Protein AF-A2FJY5-F1 (afdb_monomer_lite)

pLDDT: mean 82.82, std 14.54, range [36.59, 96.06]

Sequence (187 aa):
MSDDYAKPYLDFIRAFEKLFLIKSNESVEDMCNIIT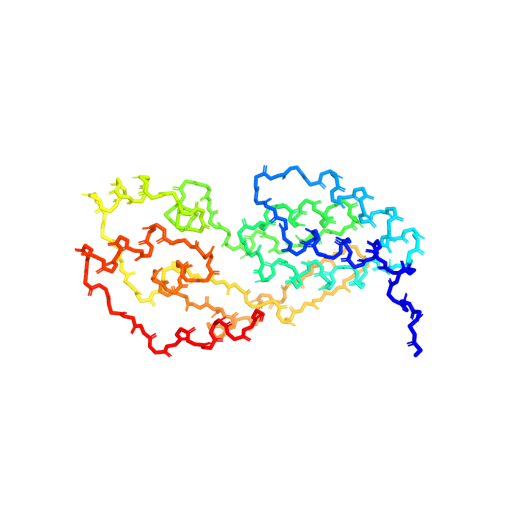NVLLLKYQLTKKQLAKIIIKALQYNYASCDNYAKIFKNIGMEINDLSKLKFPSESSIEFTVMHDRIDKFKEYISQNEIKNEKFLKIPVLNNIELKSDSISFSYYHMSEKDNLALSLIETCAYFGSVNIFFFLISSQKYTISKKMPSILINW

Structure (mmCIF, N/CA/C/O backbone):
data_AF-A2FJY5-F1
#
_entry.id   AF-A2FJY5-F1
#
loop_
_atom_site.group_PDB
_atom_site.id
_atom_site.type_symbol
_atom_site.label_atom_id
_atom_site.label_alt_id
_atom_site.label_comp_id
_atom_site.label_asym_id
_atom_site.label_entity_id
_atom_site.label_seq_id
_atom_site.pdbx_PDB_ins_code
_atom_site.Cartn_x
_atom_site.Cartn_y
_atom_site.Cartn_z
_atom_site.occupancy
_atom_site.B_iso_or_equiv
_atom_site.auth_seq_id
_atom_site.auth_comp_id
_atom_site.auth_asym_id
_atom_site.auth_atom_id
_atom_site.pdbx_PDB_model_num
ATOM 1 N N . MET A 1 1 ? -15.076 18.818 -34.563 1.00 46.53 1 MET A N 1
ATOM 2 C CA . MET A 1 1 ? -13.791 18.123 -34.772 1.00 46.53 1 MET A CA 1
ATOM 3 C C . MET A 1 1 ? -13.696 17.022 -33.737 1.00 46.53 1 MET A C 1
ATOM 5 O O . MET A 1 1 ? -13.314 17.286 -32.607 1.00 46.53 1 MET A O 1
ATOM 9 N N . SER A 1 2 ? -14.177 15.834 -34.091 1.00 70.31 2 SER A N 1
ATOM 10 C CA . SER A 1 2 ? -14.058 14.632 -33.275 1.00 70.31 2 SER A CA 1
ATOM 11 C C . SER A 1 2 ? -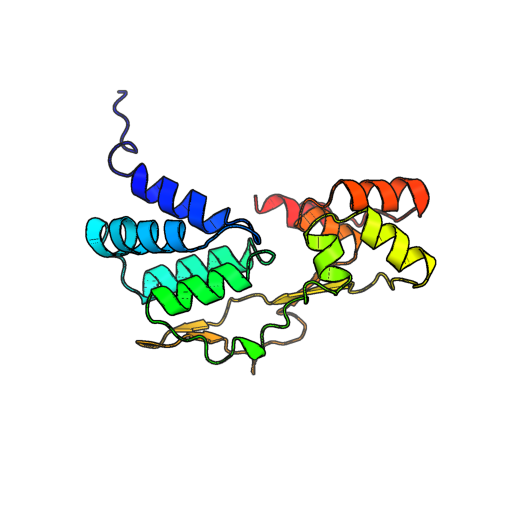13.034 13.737 -33.949 1.00 70.31 2 SER A C 1
ATOM 13 O O . SER A 1 2 ? -13.363 13.078 -34.926 1.00 70.31 2 SER A O 1
ATOM 15 N N . ASP A 1 3 ? -11.812 13.743 -33.440 1.00 53.62 3 ASP A N 1
ATOM 16 C CA . ASP A 1 3 ? -10.965 12.567 -33.508 1.00 53.62 3 ASP A CA 1
ATOM 17 C C . ASP A 1 3 ? -10.208 12.466 -32.190 1.00 53.62 3 ASP A C 1
ATOM 19 O O . ASP A 1 3 ? -9.670 13.426 -31.643 1.00 53.62 3 ASP A O 1
ATOM 23 N N . ASP A 1 4 ? -10.342 11.281 -31.628 1.00 66.62 4 ASP A N 1
ATOM 24 C CA . ASP A 1 4 ? -10.097 10.900 -30.253 1.00 66.62 4 ASP A CA 1
ATOM 25 C C . ASP A 1 4 ? -8.585 10.837 -29.993 1.00 66.62 4 ASP A C 1
ATOM 27 O O . ASP A 1 4 ? -7.964 9.778 -30.090 1.00 66.62 4 ASP A O 1
ATOM 31 N N . TYR A 1 5 ? -7.972 11.992 -29.714 1.00 64.12 5 TYR A N 1
ATOM 32 C CA . TYR A 1 5 ? -6.533 12.135 -29.443 1.00 64.12 5 TYR A CA 1
ATOM 33 C C . TYR A 1 5 ? -6.007 11.176 -28.357 1.00 64.12 5 TYR A C 1
ATOM 35 O O . TYR A 1 5 ? -4.805 10.919 -28.299 1.00 64.12 5 TYR A O 1
ATOM 43 N N . ALA A 1 6 ? -6.884 10.624 -27.511 1.00 68.81 6 ALA A N 1
ATOM 44 C CA . ALA A 1 6 ? -6.529 9.672 -26.465 1.00 68.81 6 ALA A CA 1
ATOM 45 C C . ALA A 1 6 ? -6.409 8.216 -26.958 1.00 68.81 6 ALA A C 1
ATOM 47 O O . ALA A 1 6 ? -5.721 7.423 -26.313 1.00 68.81 6 ALA A O 1
ATOM 48 N N . LYS A 1 7 ? -7.007 7.843 -28.103 1.00 75.94 7 LYS A N 1
ATOM 49 C CA . LYS A 1 7 ? -6.983 6.455 -28.620 1.00 75.94 7 LYS A CA 1
ATOM 50 C C . LYS A 1 7 ? -5.583 5.839 -28.726 1.00 75.94 7 LYS A C 1
ATOM 52 O O . LYS A 1 7 ? -5.435 4.689 -28.313 1.00 75.94 7 LYS A O 1
ATOM 57 N N . PRO A 1 8 ? -4.548 6.549 -29.219 1.00 80.81 8 PRO A N 1
ATOM 58 C CA . PRO A 1 8 ? -3.198 5.989 -29.312 1.00 80.81 8 PRO A CA 1
ATOM 59 C C . PRO A 1 8 ? -2.539 5.706 -27.952 1.00 80.81 8 PRO A C 1
ATOM 61 O O . PRO A 1 8 ? -1.571 4.948 -27.897 1.00 80.81 8 PRO A O 1
ATOM 64 N N . TYR A 1 9 ? -3.047 6.308 -26.871 1.00 87.50 9 TYR A N 1
ATOM 65 C CA . TYR A 1 9 ? -2.512 6.225 -25.506 1.00 87.50 9 TYR A CA 1
ATOM 66 C C . TYR A 1 9 ? -3.405 5.419 -24.561 1.00 87.50 9 TYR A C 1
ATOM 68 O O . TYR A 1 9 ? -3.188 5.406 -23.351 1.00 87.50 9 TYR A O 1
ATOM 76 N N . LEU A 1 10 ? -4.421 4.742 -25.093 1.00 91.50 10 LEU A N 1
ATOM 77 C CA . LEU A 1 10 ? -5.411 4.045 -24.283 1.00 91.50 10 LEU A CA 1
ATOM 78 C C . LEU A 1 10 ? -4.790 2.940 -23.419 1.00 91.50 10 LEU A C 1
ATOM 80 O O . LEU A 1 10 ? -5.200 2.742 -22.281 1.00 91.50 10 LEU A O 1
ATOM 84 N N . ASP A 1 11 ? -3.793 2.225 -23.935 1.00 93.19 11 ASP A N 1
ATOM 85 C CA . ASP A 1 11 ? -3.082 1.195 -23.179 1.00 93.19 11 ASP A CA 1
ATOM 86 C C . ASP A 1 11 ? -2.164 1.782 -22.101 1.00 93.19 11 ASP A C 1
ATOM 88 O O . ASP A 1 11 ? -2.076 1.215 -21.015 1.00 93.19 11 ASP A O 1
ATOM 92 N N . PHE A 1 12 ? -1.549 2.939 -22.354 1.00 93.50 12 PHE A N 1
ATOM 93 C CA . PHE A 1 12 ? -0.804 3.698 -21.348 1.00 93.50 12 PHE A CA 1
ATOM 94 C C . PHE A 1 12 ? -1.696 4.132 -20.180 1.00 93.50 12 PHE A C 1
ATOM 96 O O . PHE A 1 12 ? -1.353 3.907 -19.020 1.00 93.50 12 PHE A O 1
ATOM 103 N N . ILE A 1 13 ? -2.864 4.705 -20.488 1.00 92.62 13 ILE A N 1
ATOM 104 C CA . ILE A 1 13 ? -3.845 5.140 -19.485 1.00 92.62 13 ILE A CA 1
ATOM 105 C C . ILE A 1 13 ? -4.329 3.934 -18.676 1.00 92.62 13 ILE A C 1
ATOM 107 O O . ILE A 1 13 ? -4.229 3.941 -17.451 1.00 92.62 13 ILE A O 1
ATOM 111 N N . ARG A 1 14 ? -4.747 2.856 -19.352 1.00 94.06 14 ARG A N 1
ATOM 112 C CA . ARG A 1 14 ? -5.203 1.619 -18.696 1.00 94.06 14 ARG A CA 1
ATOM 113 C C . ARG A 1 14 ? -4.128 0.972 -17.830 1.00 94.06 14 ARG A C 1
ATOM 115 O O . ARG A 1 14 ? -4.446 0.399 -16.790 1.00 94.06 14 ARG A O 1
ATOM 122 N N . ALA A 1 15 ? -2.861 1.046 -18.238 1.00 95.25 15 ALA A N 1
ATOM 123 C CA . ALA A 1 15 ? -1.755 0.547 -17.432 1.00 95.25 15 ALA A CA 1
ATOM 124 C C . ALA A 1 15 ? -1.650 1.306 -16.101 1.00 95.25 15 ALA A C 1
ATOM 126 O O . ALA A 1 15 ? -1.462 0.677 -15.060 1.00 95.25 15 ALA A O 1
ATOM 127 N N . PHE A 1 16 ? -1.825 2.630 -16.102 1.00 94.50 16 PHE A N 1
ATOM 128 C CA . PHE A 1 16 ? -1.857 3.398 -14.859 1.00 94.50 16 PHE A CA 1
ATOM 129 C C . PHE A 1 16 ? -3.130 3.189 -14.051 1.00 94.50 16 PHE A C 1
ATOM 131 O O . PHE A 1 16 ? -3.024 2.999 -12.845 1.00 94.50 16 PHE A O 1
ATOM 138 N N . GLU A 1 17 ? -4.307 3.149 -14.674 1.00 93.31 17 GLU A N 1
ATOM 139 C CA . GLU A 1 17 ? -5.553 2.831 -13.963 1.00 93.31 17 GLU A CA 1
ATOM 140 C C . GLU A 1 17 ? -5.418 1.512 -13.199 1.00 93.31 17 GLU A C 1
ATOM 142 O O . GLU A 1 17 ? -5.672 1.458 -11.996 1.00 93.31 17 GLU A O 1
ATOM 147 N N . LYS A 1 18 ? -4.913 0.468 -13.868 1.00 94.50 18 LYS A N 1
ATOM 148 C CA . LYS A 1 18 ? -4.676 -0.826 -13.229 1.00 94.50 18 LYS A CA 1
ATOM 149 C C . LYS A 1 18 ? -3.636 -0.730 -12.111 1.00 94.50 18 LYS A C 1
ATOM 151 O O . LYS A 1 18 ? -3.867 -1.287 -11.048 1.00 94.50 18 LYS A O 1
ATOM 156 N N . LEU A 1 19 ? -2.534 0.001 -12.311 1.00 95.44 19 LEU A N 1
ATOM 157 C CA . LEU A 1 19 ? -1.484 0.186 -11.299 1.00 95.44 19 LEU A CA 1
ATOM 158 C C . LEU A 1 19 ? -1.994 0.885 -10.027 1.00 95.44 19 LEU A C 1
ATOM 160 O O . LEU A 1 19 ? -1.587 0.527 -8.922 1.00 95.44 19 LEU A O 1
ATOM 164 N N . PHE A 1 20 ? -2.852 1.895 -10.162 1.00 93.81 20 PHE A N 1
ATOM 165 C CA . PHE A 1 20 ? -3.390 2.638 -9.018 1.00 93.81 20 PHE A CA 1
ATOM 166 C C . PHE A 1 20 ? -4.511 1.879 -8.302 1.00 93.81 20 PHE A C 1
ATOM 168 O O . PHE A 1 20 ? -4.676 2.043 -7.098 1.00 93.81 20 PHE A O 1
ATOM 175 N N . LEU A 1 21 ? -5.232 1.009 -9.012 1.00 91.81 21 LEU A N 1
ATOM 176 C CA . LEU A 1 21 ? -6.372 0.254 -8.485 1.00 91.81 21 LEU A CA 1
ATOM 177 C C . LEU A 1 21 ? -6.036 -1.198 -8.126 1.00 91.81 21 LEU A C 1
ATOM 179 O O . LEU A 1 21 ? -6.947 -2.020 -8.003 1.00 91.81 21 LEU A O 1
ATOM 183 N N . ILE A 1 22 ? -4.748 -1.518 -7.949 1.00 92.06 22 ILE A N 1
ATOM 184 C CA . ILE A 1 22 ? -4.328 -2.877 -7.604 1.00 92.06 22 ILE A CA 1
ATOM 185 C C . ILE A 1 22 ? -5.039 -3.341 -6.340 1.00 92.06 22 ILE A C 1
ATOM 187 O O . ILE A 1 22 ? -5.004 -2.659 -5.312 1.00 92.06 22 ILE A O 1
ATOM 191 N N . LYS A 1 23 ? -5.633 -4.529 -6.380 1.00 88.62 23 LYS A N 1
ATOM 192 C CA . LYS A 1 23 ? -6.252 -5.139 -5.199 1.00 88.62 23 LYS A CA 1
ATOM 193 C C . LYS A 1 23 ? -5.202 -5.855 -4.364 1.00 88.62 23 LYS A C 1
ATOM 195 O O . LYS A 1 23 ? -4.311 -6.496 -4.906 1.00 88.62 23 LYS A O 1
ATOM 200 N N . SER A 1 24 ? -5.316 -5.814 -3.041 1.00 84.88 24 SER A N 1
ATOM 201 C CA . SER A 1 24 ? -4.322 -6.440 -2.155 1.00 84.88 24 SER A CA 1
ATOM 202 C C . SER A 1 24 ? -4.227 -7.961 -2.331 1.00 84.88 24 SER A C 1
ATOM 204 O O . SER A 1 24 ? -3.173 -8.549 -2.107 1.00 84.88 24 SER A O 1
ATOM 206 N N . ASN A 1 25 ? -5.311 -8.599 -2.777 1.00 84.62 25 ASN A N 1
ATOM 207 C CA . ASN A 1 25 ? -5.422 -10.045 -2.950 1.00 84.62 25 ASN A CA 1
ATOM 208 C C . ASN A 1 25 ? -5.177 -10.539 -4.385 1.00 84.62 25 ASN A C 1
ATOM 210 O O . ASN A 1 25 ? -5.256 -11.745 -4.616 1.00 84.62 25 ASN A O 1
ATOM 214 N N . GLU A 1 26 ? -4.921 -9.654 -5.351 1.00 86.44 26 GLU A N 1
ATOM 215 C CA . GLU A 1 26 ? -4.675 -10.080 -6.730 1.00 86.44 26 GLU A CA 1
ATOM 216 C C . GLU A 1 26 ? -3.197 -10.404 -6.981 1.00 86.44 26 GLU A C 1
ATOM 218 O O . GLU A 1 26 ? -2.296 -9.867 -6.331 1.00 86.44 26 GLU A O 1
ATOM 223 N N . SER A 1 27 ? -2.943 -11.300 -7.939 1.00 89.44 27 SER A N 1
ATOM 224 C CA . SER A 1 27 ? -1.580 -11.574 -8.395 1.00 89.44 27 SER A CA 1
ATOM 225 C C . SER A 1 27 ? -1.014 -10.356 -9.121 1.00 89.44 27 SER A C 1
ATOM 227 O O . SER A 1 27 ? -1.664 -9.765 -9.983 1.00 89.44 27 SER A O 1
ATOM 229 N N . VAL A 1 28 ? 0.237 -10.013 -8.816 1.00 94.00 28 VAL A N 1
ATOM 230 C CA . VAL A 1 28 ? 0.934 -8.896 -9.466 1.00 94.00 28 VAL A CA 1
ATOM 231 C C . VAL A 1 28 ? 1.539 -9.264 -10.817 1.00 94.00 28 VAL A C 1
ATOM 233 O O . VAL A 1 28 ? 1.986 -8.369 -11.522 1.00 94.00 28 VAL A O 1
ATOM 236 N N . GLU A 1 29 ? 1.567 -10.543 -11.199 1.00 93.50 29 GLU A N 1
ATOM 237 C CA . GLU A 1 29 ? 2.222 -11.009 -12.433 1.00 93.50 29 GLU A CA 1
ATOM 238 C C . GLU A 1 29 ? 1.661 -10.318 -13.679 1.00 93.50 29 GLU A C 1
ATOM 240 O O . GLU A 1 29 ? 2.417 -9.773 -14.485 1.00 93.50 29 GLU A O 1
ATOM 245 N N . ASP A 1 30 ? 0.335 -10.235 -13.790 1.00 92.50 30 ASP A N 1
ATOM 246 C CA . ASP A 1 30 ? -0.325 -9.527 -14.888 1.00 92.50 30 ASP A CA 1
ATOM 247 C C . ASP A 1 30 ? 0.049 -8.044 -14.922 1.00 92.50 30 ASP A C 1
ATOM 249 O O . ASP A 1 30 ? 0.223 -7.459 -15.993 1.00 92.50 30 ASP A O 1
ATOM 253 N N . MET A 1 31 ? 0.165 -7.415 -13.750 1.00 95.38 31 MET A N 1
ATOM 254 C CA . MET A 1 31 ? 0.563 -6.016 -13.653 1.00 95.38 31 MET A CA 1
ATOM 255 C C . MET A 1 31 ? 2.034 -5.833 -14.039 1.00 95.38 31 MET A C 1
ATOM 257 O O . MET A 1 31 ? 2.358 -4.917 -14.791 1.00 95.38 31 MET A O 1
ATOM 261 N N . CYS A 1 32 ? 2.918 -6.725 -13.594 1.00 95.25 32 CYS A N 1
ATOM 262 C CA . CYS A 1 32 ? 4.326 -6.756 -13.978 1.00 95.25 32 CYS A CA 1
ATOM 263 C C . CYS A 1 32 ? 4.489 -6.913 -15.496 1.00 95.25 32 CYS A C 1
ATOM 265 O O . CYS A 1 32 ? 5.281 -6.193 -16.103 1.00 95.25 32 CYS A O 1
ATOM 267 N N . ASN A 1 33 ? 3.688 -7.774 -16.128 1.00 95.12 33 ASN A N 1
ATOM 268 C CA . ASN A 1 33 ? 3.671 -7.947 -17.580 1.00 95.12 33 ASN A CA 1
ATOM 269 C C . ASN A 1 33 ? 3.234 -6.667 -18.308 1.00 95.12 33 ASN A C 1
ATOM 271 O O . ASN A 1 33 ? 3.863 -6.266 -19.289 1.00 95.12 33 ASN A O 1
ATOM 275 N N . ILE A 1 34 ? 2.192 -5.989 -17.813 1.00 95.50 34 ILE A N 1
ATOM 276 C CA . ILE A 1 34 ? 1.736 -4.702 -18.362 1.00 95.50 34 ILE A CA 1
ATOM 277 C C . ILE A 1 34 ? 2.819 -3.631 -18.209 1.00 95.50 34 ILE A C 1
ATOM 279 O O . ILE A 1 34 ? 3.112 -2.914 -19.164 1.00 95.50 34 ILE A O 1
ATOM 283 N N . ILE A 1 35 ? 3.455 -3.542 -17.041 1.00 95.56 35 ILE A N 1
ATOM 284 C CA . ILE A 1 35 ? 4.552 -2.604 -16.788 1.00 95.56 35 ILE A CA 1
ATOM 285 C C . ILE A 1 35 ? 5.692 -2.823 -17.784 1.00 95.56 35 ILE A C 1
ATOM 287 O O . ILE A 1 35 ? 6.149 -1.867 -18.409 1.00 95.56 35 ILE A O 1
ATOM 291 N N . THR A 1 36 ? 6.131 -4.070 -17.955 1.00 95.19 36 THR A N 1
ATOM 292 C CA . THR A 1 36 ? 7.228 -4.406 -18.864 1.00 95.19 36 THR A CA 1
ATOM 293 C C . THR A 1 36 ? 6.869 -4.062 -20.305 1.00 95.19 36 THR A C 1
ATOM 295 O O . THR A 1 36 ? 7.568 -3.284 -20.949 1.00 95.19 36 THR A O 1
ATOM 298 N N . ASN A 1 37 ? 5.754 -4.585 -20.811 1.00 95.94 37 ASN A N 1
ATOM 299 C CA . ASN A 1 37 ? 5.436 -4.492 -22.234 1.00 95.94 37 ASN A CA 1
ATOM 300 C C . ASN A 1 37 ? 4.953 -3.098 -22.646 1.00 95.94 37 ASN A C 1
ATOM 302 O O . ASN A 1 37 ? 5.311 -2.606 -23.715 1.00 95.94 37 ASN A O 1
ATOM 306 N N . VAL A 1 38 ? 4.159 -2.443 -21.797 1.00 96.06 38 VAL A N 1
ATOM 307 C CA . VAL A 1 38 ? 3.572 -1.137 -22.110 1.00 96.06 38 VAL A CA 1
ATOM 308 C C . VAL A 1 38 ? 4.500 -0.024 -21.641 1.00 96.06 38 VAL A C 1
ATOM 310 O O . VAL A 1 38 ? 4.998 0.753 -22.451 1.00 96.06 38 VAL A O 1
ATOM 313 N N . LEU A 1 39 ? 4.774 0.066 -20.341 1.00 95.94 39 LEU A N 1
ATOM 314 C CA . LEU A 1 39 ? 5.434 1.250 -19.786 1.00 95.94 39 LEU A CA 1
ATOM 315 C C . LEU A 1 39 ? 6.936 1.281 -20.099 1.00 95.94 39 LEU A C 1
ATOM 317 O O . LEU A 1 39 ? 7.447 2.332 -20.483 1.00 95.94 39 LEU A O 1
ATOM 321 N N . LEU A 1 40 ? 7.636 0.149 -19.972 1.00 94.00 40 LEU A N 1
ATOM 322 C CA . LEU A 1 40 ? 9.080 0.077 -20.226 1.00 94.00 40 LEU A CA 1
ATOM 323 C C . LEU A 1 40 ? 9.410 -0.085 -21.714 1.00 94.00 40 LEU A C 1
ATOM 325 O O . LEU A 1 40 ? 10.232 0.663 -22.226 1.00 94.00 40 LEU A O 1
ATOM 329 N N . LEU A 1 41 ? 8.797 -1.042 -22.417 1.00 94.88 41 LEU A N 1
ATOM 330 C CA . LEU A 1 41 ? 9.167 -1.336 -23.808 1.00 94.88 41 LEU A CA 1
ATOM 331 C C . LEU A 1 41 ? 8.517 -0.376 -24.813 1.00 94.88 41 LEU A C 1
ATOM 333 O O . LEU A 1 41 ? 9.224 0.228 -25.619 1.00 94.88 41 LEU A O 1
ATOM 337 N N . LYS A 1 42 ? 7.187 -0.211 -24.770 1.00 95.50 42 LYS A N 1
ATOM 338 C CA . LYS A 1 42 ? 6.463 0.630 -25.741 1.00 95.50 42 LYS A CA 1
ATOM 339 C C . LYS A 1 42 ? 6.669 2.125 -25.488 1.00 95.50 42 LYS A C 1
ATOM 341 O O . LYS A 1 42 ? 6.990 2.858 -26.417 1.00 95.50 42 LYS A O 1
ATOM 346 N N . TYR A 1 43 ? 6.479 2.576 -24.247 1.00 95.06 43 TYR A N 1
ATOM 347 C CA . TYR A 1 43 ? 6.559 3.998 -23.882 1.00 95.06 43 TYR A CA 1
ATOM 348 C C . TYR A 1 43 ? 7.920 4.432 -23.328 1.00 95.06 43 TYR A C 1
ATOM 350 O O . TYR A 1 43 ? 8.114 5.621 -23.083 1.00 95.06 43 TYR A O 1
ATOM 358 N N . GLN A 1 44 ? 8.868 3.502 -23.166 1.00 95.19 44 GLN A N 1
ATOM 359 C CA . GLN A 1 44 ? 10.262 3.798 -22.813 1.00 95.19 44 GLN A CA 1
ATOM 360 C C . GLN A 1 44 ? 10.427 4.600 -21.513 1.00 95.19 44 GLN A C 1
ATOM 362 O O . GLN A 1 44 ? 11.348 5.408 -21.378 1.00 95.19 44 GLN A O 1
ATOM 367 N N . LEU A 1 45 ? 9.551 4.377 -20.526 1.00 94.94 45 LEU A N 1
ATOM 368 C CA . LEU A 1 45 ? 9.711 5.000 -19.217 1.00 94.94 45 LEU A CA 1
ATOM 369 C C . LEU A 1 45 ? 11.008 4.513 -18.577 1.00 94.94 45 LEU A C 1
ATOM 371 O O . LEU A 1 45 ? 11.285 3.318 -18.488 1.00 94.94 45 LEU A O 1
ATOM 375 N N . THR A 1 46 ? 11.785 5.450 -18.046 1.00 93.31 46 THR A N 1
ATOM 376 C CA . THR A 1 46 ? 12.946 5.089 -17.234 1.00 93.31 46 THR A CA 1
ATOM 377 C C . THR A 1 46 ? 12.486 4.450 -15.924 1.00 93.31 46 THR A C 1
ATOM 379 O O . THR A 1 46 ? 11.461 4.842 -15.355 1.00 93.31 46 THR A O 1
ATOM 382 N N . LYS A 1 47 ? 13.291 3.534 -15.368 1.00 91.25 47 LYS A N 1
ATOM 383 C CA . LYS A 1 47 ? 13.033 2.945 -14.041 1.00 91.25 47 LYS A CA 1
ATOM 384 C C . LYS A 1 47 ? 12.774 4.012 -12.973 1.00 91.25 47 LYS A C 1
ATOM 386 O O . LYS A 1 47 ? 11.861 3.872 -12.171 1.00 91.25 47 LYS A O 1
ATOM 391 N N . LYS A 1 48 ? 13.510 5.130 -13.018 1.00 89.69 48 LYS A N 1
ATOM 392 C CA . LYS A 1 48 ? 13.326 6.263 -12.096 1.00 89.69 48 LYS A CA 1
ATOM 393 C C . LYS A 1 48 ? 11.960 6.937 -12.243 1.00 89.69 48 LYS A C 1
ATOM 395 O O . LYS A 1 48 ? 11.340 7.256 -11.234 1.00 89.69 48 LYS A O 1
ATOM 400 N N . GLN A 1 49 ? 11.487 7.176 -13.468 1.00 92.69 49 GLN A N 1
ATOM 401 C CA . GLN A 1 49 ? 10.143 7.728 -13.694 1.00 92.69 49 GLN A CA 1
ATOM 402 C C . GLN A 1 49 ? 9.071 6.758 -13.204 1.00 92.69 49 GLN A C 1
ATOM 404 O O . GLN A 1 49 ? 8.171 7.160 -12.470 1.00 92.69 49 GLN A O 1
ATOM 409 N N . LEU A 1 50 ? 9.208 5.480 -13.558 1.00 94.06 50 LEU A N 1
ATOM 410 C CA . LEU A 1 50 ? 8.271 4.445 -13.154 1.00 94.06 50 LEU A CA 1
ATOM 411 C C . LEU A 1 50 ? 8.225 4.286 -11.629 1.00 94.06 50 LEU A C 1
ATOM 413 O O . LEU A 1 50 ? 7.142 4.233 -11.058 1.00 94.06 50 LEU A O 1
ATOM 417 N N . ALA A 1 51 ? 9.374 4.318 -10.953 1.00 91.44 51 ALA A N 1
ATOM 418 C CA . ALA A 1 51 ? 9.427 4.264 -9.500 1.00 91.44 51 ALA A CA 1
ATOM 419 C C . ALA A 1 51 ? 8.657 5.410 -8.848 1.00 91.44 51 ALA A C 1
ATOM 421 O O . ALA A 1 51 ? 7.859 5.157 -7.953 1.00 91.44 51 ALA A O 1
ATOM 422 N N . LYS A 1 52 ? 8.821 6.654 -9.327 1.00 89.94 52 LYS A N 1
ATOM 423 C CA . LYS A 1 52 ? 8.044 7.804 -8.823 1.00 89.94 52 LYS A CA 1
ATOM 424 C C . LYS A 1 52 ? 6.537 7.583 -8.957 1.00 89.94 52 LYS A C 1
ATOM 426 O O . LYS A 1 52 ? 5.783 7.996 -8.082 1.00 89.94 52 LYS A O 1
ATOM 431 N N . ILE A 1 53 ? 6.100 6.947 -10.042 1.00 93.25 53 ILE A N 1
ATOM 432 C CA . ILE A 1 53 ? 4.685 6.649 -10.277 1.00 93.25 53 ILE A CA 1
ATOM 433 C C . ILE A 1 53 ? 4.200 5.550 -9.327 1.00 93.25 53 ILE A C 1
ATOM 435 O O . ILE A 1 53 ? 3.169 5.727 -8.686 1.00 93.25 53 ILE A O 1
ATOM 439 N N . ILE A 1 54 ? 4.956 4.458 -9.178 1.00 93.25 54 ILE A N 1
ATOM 440 C CA . ILE A 1 54 ? 4.605 3.356 -8.268 1.00 93.25 54 ILE A CA 1
ATOM 441 C C . ILE A 1 54 ? 4.577 3.841 -6.813 1.00 93.25 54 ILE A C 1
ATOM 443 O O . ILE A 1 54 ? 3.684 3.468 -6.065 1.00 93.25 54 ILE A O 1
ATOM 447 N N . ILE A 1 55 ? 5.505 4.716 -6.416 1.00 89.38 55 ILE A N 1
ATOM 448 C CA . ILE A 1 55 ? 5.500 5.364 -5.098 1.00 89.38 55 ILE A CA 1
ATOM 449 C C . ILE A 1 55 ? 4.182 6.105 -4.873 1.00 89.38 55 ILE A C 1
ATOM 451 O O . ILE A 1 55 ? 3.566 5.950 -3.820 1.00 89.38 55 ILE A O 1
ATOM 455 N N . LYS A 1 56 ? 3.749 6.916 -5.848 1.00 89.38 56 LYS A N 1
ATOM 456 C CA . LYS A 1 56 ? 2.473 7.633 -5.749 1.00 89.38 56 LYS A CA 1
ATOM 457 C C . LYS A 1 56 ? 1.310 6.653 -5.635 1.00 89.38 56 LYS A C 1
ATOM 459 O O . LYS A 1 56 ? 0.473 6.829 -4.761 1.00 89.38 56 LYS A O 1
ATOM 464 N N . ALA A 1 57 ? 1.286 5.610 -6.464 1.00 92.31 57 ALA A N 1
ATOM 465 C CA . ALA A 1 57 ? 0.261 4.573 -6.390 1.00 92.31 57 ALA A CA 1
ATOM 466 C C . ALA A 1 57 ? 0.221 3.915 -4.998 1.00 92.31 57 ALA A C 1
ATOM 468 O O . ALA A 1 57 ? -0.843 3.845 -4.397 1.00 92.31 57 ALA A O 1
ATOM 469 N N . LEU A 1 58 ? 1.373 3.549 -4.428 1.00 89.62 58 LEU A N 1
ATOM 470 C CA . LEU A 1 58 ? 1.472 3.000 -3.072 1.00 89.62 58 LEU A CA 1
ATOM 471 C C . LEU A 1 58 ? 0.986 3.980 -1.993 1.00 89.62 58 LEU A C 1
ATOM 473 O O . LEU A 1 58 ? 0.343 3.557 -1.037 1.00 89.62 58 LEU A O 1
ATOM 477 N N . GLN A 1 59 ? 1.264 5.278 -2.130 1.00 85.94 59 GLN A N 1
ATOM 478 C CA . GLN A 1 59 ? 0.804 6.288 -1.173 1.00 85.94 59 GLN A CA 1
ATOM 479 C C . GLN A 1 59 ? -0.726 6.426 -1.159 1.00 85.94 59 GLN A C 1
ATOM 481 O O . GLN A 1 59 ? -1.302 6.627 -0.092 1.00 85.94 59 GLN A O 1
ATOM 486 N N . TYR A 1 60 ? -1.378 6.330 -2.321 1.00 84.88 60 TYR A N 1
ATOM 487 C CA . TYR A 1 60 ? -2.838 6.445 -2.438 1.00 84.88 60 TYR A CA 1
ATOM 488 C C . TYR A 1 60 ? -3.576 5.114 -2.261 1.00 84.88 60 TYR A C 1
ATOM 490 O O . TYR A 1 60 ? -4.750 5.110 -1.911 1.00 84.88 60 TYR A O 1
ATOM 498 N N . ASN A 1 61 ? -2.893 3.988 -2.453 1.00 89.50 61 ASN A N 1
ATOM 499 C CA . ASN A 1 61 ? -3.443 2.645 -2.303 1.00 89.50 61 ASN A CA 1
ATOM 500 C C . ASN A 1 61 ? -2.615 1.834 -1.297 1.00 89.50 61 ASN A C 1
ATOM 502 O O . ASN A 1 61 ? -2.089 0.754 -1.579 1.00 89.50 61 ASN A O 1
ATOM 506 N N . TYR A 1 62 ? -2.486 2.383 -0.089 1.00 87.56 62 TYR A N 1
ATOM 507 C CA . TYR A 1 62 ? -1.644 1.816 0.965 1.00 87.56 62 TYR A CA 1
ATOM 508 C C . TYR A 1 62 ? -2.037 0.376 1.349 1.00 87.56 62 TYR A C 1
ATOM 510 O O . TYR A 1 62 ? -1.188 -0.413 1.763 1.00 87.56 62 TYR A O 1
ATOM 518 N N . ALA A 1 63 ? -3.306 -0.000 1.148 1.00 88.25 63 ALA A N 1
ATOM 519 C CA . ALA A 1 63 ? -3.811 -1.350 1.400 1.00 88.25 63 ALA A CA 1
ATOM 520 C C . ALA A 1 63 ? -3.173 -2.434 0.519 1.00 88.25 63 ALA A C 1
ATOM 522 O O . ALA A 1 63 ? -3.148 -3.598 0.909 1.00 88.25 63 ALA A O 1
ATOM 523 N N . SER A 1 64 ? -2.605 -2.061 -0.628 1.00 90.38 64 SER A N 1
ATOM 524 C CA . SER A 1 64 ? -1.933 -2.977 -1.556 1.00 90.38 64 SER A CA 1
ATOM 525 C C . SER A 1 64 ? -0.404 -2.873 -1.494 1.00 90.38 64 SER A C 1
ATOM 527 O O . SER A 1 64 ? 0.287 -3.214 -2.455 1.00 90.38 64 SER A O 1
ATOM 529 N N . CYS A 1 65 ? 0.150 -2.401 -0.374 1.00 87.06 65 CYS A N 1
ATOM 530 C CA . CYS A 1 65 ? 1.586 -2.168 -0.193 1.00 87.06 65 CYS A CA 1
ATOM 531 C C . CYS A 1 65 ? 2.485 -3.361 -0.574 1.00 87.06 65 CYS A C 1
ATOM 533 O O . CYS A 1 65 ? 3.463 -3.173 -1.302 1.00 87.06 65 CYS A O 1
ATOM 535 N N . ASP A 1 66 ? 2.129 -4.581 -0.166 1.00 87.12 66 ASP A N 1
ATOM 536 C CA . ASP A 1 66 ? 2.877 -5.801 -0.497 1.00 87.12 66 ASP A CA 1
ATOM 537 C C . ASP A 1 66 ? 2.972 -6.030 -2.008 1.00 87.12 66 ASP A C 1
ATOM 539 O O . ASP A 1 66 ? 4.001 -6.470 -2.530 1.00 87.12 66 ASP A O 1
ATOM 543 N N . ASN A 1 67 ? 1.908 -5.702 -2.738 1.00 92.12 67 ASN A N 1
ATOM 544 C CA . ASN A 1 67 ? 1.877 -5.846 -4.185 1.00 92.12 67 ASN A CA 1
ATOM 545 C C . ASN A 1 67 ? 2.801 -4.833 -4.860 1.00 92.12 67 ASN A C 1
ATOM 547 O O . ASN A 1 67 ? 3.571 -5.197 -5.750 1.00 92.12 67 ASN A O 1
ATOM 551 N N . TYR A 1 68 ? 2.831 -3.594 -4.376 1.00 92.12 68 TYR A N 1
ATOM 552 C CA . TYR A 1 68 ? 3.786 -2.600 -4.859 1.00 92.12 68 TYR A CA 1
ATOM 553 C C . TYR A 1 68 ? 5.240 -2.981 -4.554 1.00 92.12 68 TYR A C 1
ATOM 555 O O . TYR A 1 68 ? 6.093 -2.824 -5.425 1.00 92.12 68 TYR A O 1
ATOM 563 N N . ALA A 1 69 ? 5.536 -3.551 -3.381 1.00 89.19 69 ALA A N 1
ATOM 564 C CA . ALA A 1 69 ? 6.877 -4.049 -3.061 1.00 89.19 69 ALA A CA 1
ATOM 565 C C . ALA A 1 69 ? 7.350 -5.127 -4.056 1.00 89.19 69 ALA A C 1
ATOM 567 O O . ALA A 1 69 ? 8.483 -5.078 -4.544 1.00 89.19 69 ALA A O 1
ATOM 568 N N . LYS A 1 70 ? 6.464 -6.062 -4.428 1.00 91.88 70 LYS A N 1
ATOM 569 C CA . LYS A 1 70 ? 6.744 -7.064 -5.471 1.00 91.88 70 LYS A CA 1
ATOM 570 C C . LYS A 1 70 ? 6.975 -6.415 -6.841 1.00 91.88 70 LYS A C 1
ATOM 572 O O . LYS A 1 70 ? 7.879 -6.830 -7.564 1.00 91.88 70 LYS A O 1
ATOM 577 N N . ILE A 1 71 ? 6.207 -5.379 -7.185 1.00 94.50 71 ILE A N 1
ATOM 578 C CA . ILE A 1 71 ? 6.371 -4.637 -8.444 1.00 94.50 71 ILE A CA 1
ATOM 579 C C . ILE A 1 71 ? 7.730 -3.926 -8.502 1.00 94.50 71 ILE A C 1
ATOM 581 O O . ILE A 1 71 ? 8.401 -3.996 -9.532 1.00 94.50 71 ILE A O 1
ATOM 585 N N . PHE A 1 72 ? 8.177 -3.291 -7.414 1.00 91.81 72 PHE A N 1
ATOM 586 C CA . PHE A 1 72 ? 9.513 -2.684 -7.354 1.00 91.81 72 PHE A CA 1
ATOM 587 C C . PHE A 1 72 ? 10.619 -3.710 -7.602 1.00 91.81 72 PHE A C 1
ATOM 589 O O . PHE A 1 72 ? 11.499 -3.485 -8.436 1.00 91.81 72 PHE A O 1
ATOM 596 N N . LYS A 1 73 ? 10.514 -4.880 -6.962 1.00 90.94 73 LYS A N 1
ATOM 597 C CA . LYS A 1 73 ? 11.434 -5.995 -7.201 1.00 90.94 73 LYS A CA 1
ATOM 598 C C . LYS A 1 73 ? 11.436 -6.423 -8.673 1.00 90.94 73 LYS A C 1
ATOM 600 O O . LYS A 1 73 ? 12.506 -6.622 -9.240 1.00 90.94 73 LYS A O 1
ATOM 605 N N . ASN A 1 74 ? 10.266 -6.506 -9.311 1.00 91.56 74 ASN A N 1
ATOM 606 C CA . ASN A 1 74 ? 10.141 -6.885 -10.722 1.00 91.56 74 ASN A CA 1
ATOM 607 C C . ASN A 1 74 ? 10.833 -5.899 -11.679 1.00 91.56 74 ASN A C 1
ATOM 609 O O . ASN A 1 74 ? 11.444 -6.317 -12.657 1.00 91.56 74 ASN A O 1
ATOM 613 N N . ILE A 1 75 ? 10.788 -4.595 -11.397 1.00 91.50 75 ILE A N 1
ATOM 614 C CA . ILE A 1 75 ? 11.483 -3.589 -12.221 1.00 91.50 75 ILE A CA 1
ATOM 615 C C . ILE A 1 75 ? 12.982 -3.469 -11.885 1.00 91.50 75 ILE A C 1
ATOM 617 O O . ILE A 1 75 ? 13.690 -2.627 -12.448 1.00 91.50 75 ILE A O 1
ATOM 621 N N . GLY A 1 76 ? 13.480 -4.318 -10.980 1.00 90.31 76 GLY A N 1
ATOM 622 C CA . GLY A 1 76 ? 14.865 -4.332 -10.523 1.00 90.31 76 GLY A CA 1
ATOM 623 C C . GLY A 1 76 ? 15.218 -3.099 -9.699 1.00 90.31 76 GLY A C 1
ATOM 624 O O . GLY A 1 76 ? 16.262 -2.500 -9.943 1.00 90.31 76 GLY A O 1
ATOM 625 N N . MET A 1 77 ? 14.323 -2.680 -8.801 1.00 89.44 77 MET A N 1
ATOM 626 C CA . MET A 1 77 ? 14.580 -1.622 -7.827 1.00 89.44 77 MET A CA 1
ATOM 627 C C . MET A 1 77 ? 14.346 -2.145 -6.413 1.00 89.44 77 MET A C 1
ATOM 629 O O . MET A 1 77 ? 13.230 -2.521 -6.058 1.00 89.44 77 MET A O 1
ATOM 633 N N . GLU A 1 78 ? 15.395 -2.155 -5.596 1.00 85.19 78 GLU A N 1
ATOM 634 C CA . GLU A 1 78 ? 15.300 -2.581 -4.200 1.00 85.19 78 GLU A CA 1
ATOM 635 C C . GLU A 1 78 ? 14.905 -1.418 -3.290 1.00 85.19 78 GLU A C 1
ATOM 637 O O . GLU A 1 78 ? 15.404 -0.300 -3.418 1.00 85.19 78 GLU A O 1
ATOM 642 N N . ILE A 1 79 ? 14.004 -1.673 -2.345 1.00 82.75 79 ILE A N 1
ATOM 643 C CA . ILE A 1 79 ? 13.631 -0.688 -1.332 1.00 82.75 79 ILE A CA 1
ATOM 644 C C . ILE A 1 79 ? 14.446 -0.974 -0.071 1.00 82.75 79 ILE A C 1
ATOM 646 O O . ILE A 1 79 ? 14.132 -1.898 0.679 1.00 82.75 79 ILE A O 1
ATOM 650 N N . ASN A 1 80 ? 15.455 -0.144 0.190 1.00 79.50 80 ASN A N 1
ATOM 651 C CA . ASN A 1 80 ? 16.378 -0.331 1.318 1.00 79.50 80 ASN A CA 1
ATOM 652 C C . ASN A 1 80 ? 15.669 -0.229 2.678 1.00 79.50 80 ASN A C 1
ATOM 654 O O . ASN A 1 80 ? 16.012 -0.917 3.634 1.00 79.50 80 ASN A O 1
ATOM 658 N N . ASP A 1 81 ? 14.656 0.632 2.753 1.00 74.50 81 ASP A N 1
ATOM 659 C CA . ASP A 1 81 ? 13.936 0.962 3.980 1.00 74.50 81 ASP A CA 1
ATOM 660 C C . ASP A 1 81 ? 12.520 0.358 4.020 1.00 74.50 81 ASP A C 1
ATOM 662 O O . ASP A 1 81 ? 11.658 0.855 4.743 1.00 74.50 81 ASP A O 1
ATOM 666 N N . LEU A 1 82 ? 12.247 -0.710 3.255 1.00 70.31 82 LEU A N 1
ATOM 667 C CA . LEU A 1 82 ? 10.909 -1.320 3.196 1.00 70.31 82 LEU A CA 1
ATOM 668 C C . LEU A 1 82 ? 10.447 -1.808 4.570 1.00 70.31 82 LEU A C 1
ATOM 670 O O . LEU A 1 82 ? 9.293 -1.633 4.931 1.00 70.31 82 LEU A O 1
ATOM 674 N N . SER A 1 83 ? 11.363 -2.360 5.365 1.00 65.69 83 SER A N 1
ATOM 675 C CA . SER A 1 83 ? 11.091 -2.801 6.737 1.00 65.69 83 SER A CA 1
ATOM 676 C C . SER A 1 83 ? 10.747 -1.654 7.693 1.00 65.69 83 SER A C 1
ATOM 678 O O . SER A 1 83 ? 10.191 -1.895 8.764 1.00 65.69 83 SER A O 1
ATOM 680 N N . LYS A 1 84 ? 11.067 -0.403 7.331 1.00 68.50 84 LYS A N 1
ATOM 681 C CA . LYS A 1 84 ? 10.695 0.791 8.104 1.00 68.50 84 LYS A CA 1
ATOM 682 C C . LYS A 1 84 ? 9.277 1.264 7.785 1.00 68.50 84 LYS A C 1
ATOM 684 O O . LYS A 1 84 ? 8.685 1.965 8.609 1.00 68.50 84 LYS A O 1
ATOM 689 N N . LEU A 1 85 ? 8.709 0.863 6.645 1.00 71.31 85 LEU A N 1
ATOM 690 C CA . LEU A 1 85 ? 7.279 1.000 6.394 1.00 71.31 85 LEU A CA 1
ATOM 691 C C . LEU A 1 85 ? 6.546 0.022 7.323 1.00 71.31 85 LEU A C 1
ATOM 693 O O . LEU A 1 85 ? 6.571 -1.189 7.127 1.00 71.31 85 LEU A O 1
ATOM 697 N N . LYS A 1 86 ? 5.923 0.544 8.384 1.00 72.06 86 LYS A N 1
ATOM 698 C CA . LYS A 1 86 ? 5.123 -0.267 9.311 1.00 72.06 86 LYS A CA 1
ATOM 699 C C . LYS A 1 86 ? 3.806 -0.659 8.653 1.00 72.06 86 LYS A C 1
ATOM 701 O O . LYS A 1 86 ? 2.817 0.053 8.794 1.00 72.06 86 LYS A O 1
ATOM 706 N N . PHE A 1 87 ? 3.808 -1.777 7.940 1.00 79.81 87 PHE A N 1
ATOM 707 C CA . PHE A 1 87 ? 2.598 -2.317 7.337 1.00 79.81 87 PHE A CA 1
ATOM 708 C C . PHE A 1 87 ? 1.760 -3.082 8.365 1.00 79.81 87 PHE A C 1
ATOM 710 O O . PHE A 1 87 ? 2.311 -3.880 9.131 1.00 79.81 87 PHE A O 1
ATOM 717 N N . PRO A 1 88 ? 0.435 -2.871 8.383 1.00 85.50 88 PRO A N 1
ATOM 718 C CA . PRO A 1 88 ? -0.479 -3.726 9.124 1.00 85.50 88 PRO A CA 1
ATOM 719 C C . PRO A 1 88 ? -0.366 -5.182 8.662 1.00 85.50 88 PRO A C 1
ATOM 721 O O . PRO A 1 88 ? -0.554 -5.477 7.484 1.00 85.50 88 PRO A O 1
ATOM 724 N N . SER A 1 89 ? -0.075 -6.105 9.582 1.00 86.44 89 SER A N 1
ATOM 725 C CA . SER A 1 89 ? -0.098 -7.539 9.275 1.00 86.44 89 SER A CA 1
ATOM 726 C C . SER A 1 89 ? -1.530 -8.003 9.010 1.00 86.44 89 SER A C 1
ATOM 728 O O . SER A 1 89 ? -2.469 -7.444 9.572 1.00 86.44 89 SER A O 1
ATOM 730 N N . GLU A 1 90 ? -1.725 -9.077 8.242 1.00 85.81 90 GLU A N 1
ATOM 731 C CA . GLU A 1 90 ? -3.073 -9.603 7.959 1.00 85.81 90 GLU A CA 1
ATOM 732 C C . GLU A 1 90 ? -3.883 -9.957 9.228 1.00 85.81 90 GLU A C 1
ATOM 734 O O . GLU A 1 90 ? -5.116 -9.906 9.238 1.00 85.81 90 GLU A O 1
ATOM 739 N N . SER A 1 91 ? -3.186 -10.292 10.315 1.00 88.44 91 SER A N 1
ATOM 740 C CA . SER A 1 91 ? -3.760 -10.579 11.633 1.00 88.44 91 SER A CA 1
ATOM 741 C C . SER A 1 91 ? -4.126 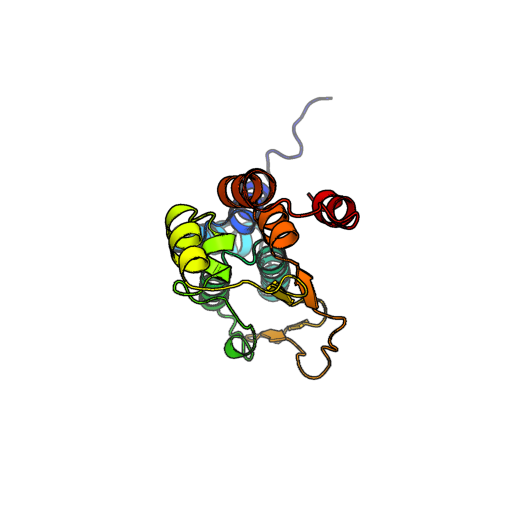-9.338 12.459 1.00 88.44 91 SER A C 1
ATOM 743 O O . SER A 1 91 ? -4.740 -9.481 13.513 1.00 88.44 91 SER A O 1
ATOM 745 N N . SER A 1 92 ? -3.736 -8.137 12.028 1.00 91.31 92 SER A N 1
ATOM 746 C CA . SER A 1 92 ? -3.952 -6.892 12.771 1.00 91.31 92 SER A CA 1
ATOM 747 C C . SER A 1 92 ? -5.381 -6.357 12.629 1.00 91.31 92 SER A C 1
ATOM 749 O O . SER A 1 92 ? -6.099 -6.640 11.658 1.00 91.31 92 SER A O 1
ATOM 751 N N . ILE A 1 93 ? -5.805 -5.548 13.604 1.00 92.94 93 ILE A N 1
ATOM 752 C CA . ILE A 1 93 ? -7.115 -4.891 13.558 1.00 92.94 93 ILE A CA 1
ATOM 753 C C . ILE A 1 93 ? -7.145 -3.805 12.479 1.00 92.94 93 ILE A C 1
ATOM 755 O O . ILE A 1 93 ? -8.158 -3.615 11.814 1.00 92.94 93 ILE A O 1
ATOM 759 N N . GLU A 1 94 ? -6.018 -3.146 12.235 1.00 92.81 94 GLU A N 1
ATOM 760 C CA . GLU A 1 94 ? -5.846 -2.150 11.187 1.00 92.81 94 GLU A CA 1
ATOM 761 C C . GLU A 1 94 ? -6.077 -2.772 9.809 1.00 92.81 94 GLU A C 1
ATOM 763 O O . GLU A 1 94 ? -6.881 -2.254 9.038 1.00 92.81 94 GLU A O 1
ATOM 768 N N . PHE A 1 95 ? -5.467 -3.929 9.531 1.00 92.00 95 PHE A N 1
ATOM 769 C CA . PHE A 1 95 ? -5.701 -4.671 8.290 1.00 92.00 95 PHE A CA 1
ATOM 770 C C . PHE A 1 95 ? -7.162 -5.118 8.159 1.00 92.00 95 PHE A C 1
ATOM 772 O O . PHE A 1 95 ? -7.767 -5.021 7.092 1.00 92.00 95 PHE A O 1
ATOM 779 N N . THR A 1 96 ? -7.758 -5.577 9.262 1.00 94.25 96 THR A N 1
ATOM 780 C CA . THR A 1 96 ? -9.177 -5.953 9.317 1.00 94.25 96 THR A CA 1
ATOM 781 C C . THR A 1 96 ? -10.078 -4.785 8.912 1.00 94.25 96 THR A C 1
ATOM 783 O O . THR A 1 96 ? -10.995 -4.976 8.112 1.00 94.25 96 THR A O 1
ATOM 786 N N . VAL A 1 97 ? -9.789 -3.578 9.407 1.00 94.19 97 VAL A N 1
ATOM 787 C CA . VAL A 1 97 ? -10.514 -2.358 9.039 1.00 94.19 97 VAL A CA 1
ATOM 788 C C . VAL A 1 97 ? -10.249 -1.979 7.586 1.00 94.19 97 VAL A C 1
ATOM 790 O O . VAL A 1 97 ? -11.207 -1.774 6.852 1.00 94.19 97 VAL A O 1
ATOM 793 N N . MET A 1 98 ? -8.992 -1.947 7.137 1.00 92.69 98 MET A N 1
ATOM 794 C CA . MET A 1 98 ? -8.611 -1.593 5.758 1.00 92.69 98 MET A CA 1
ATOM 795 C C . MET A 1 98 ? -9.286 -2.466 4.691 1.00 92.69 98 MET A C 1
ATOM 797 O O . MET A 1 98 ? -9.500 -2.011 3.573 1.00 92.69 98 MET A O 1
ATOM 801 N N . HIS A 1 99 ? -9.634 -3.708 5.035 1.00 92.88 99 HIS A N 1
ATOM 802 C CA . HIS A 1 99 ? -10.293 -4.662 4.140 1.00 92.88 99 HIS A CA 1
ATOM 803 C C . HIS A 1 99 ? -11.768 -4.922 4.476 1.00 92.88 99 HIS A C 1
ATOM 805 O O . HIS A 1 99 ? -12.328 -5.915 4.015 1.00 92.88 99 HIS A O 1
ATOM 811 N N . ASP A 1 100 ? -12.384 -4.057 5.286 1.00 94.25 100 ASP A N 1
ATOM 812 C CA . ASP A 1 100 ? -13.799 -4.103 5.680 1.00 94.25 100 ASP A CA 1
ATOM 813 C C . ASP A 1 100 ? -14.278 -5.479 6.185 1.00 94.25 100 ASP A C 1
ATOM 815 O O . ASP A 1 100 ? -15.394 -5.929 5.920 1.00 94.25 100 ASP A O 1
ATOM 819 N N . ARG A 1 101 ? -13.419 -6.185 6.932 1.00 95.00 101 ARG A N 1
ATOM 820 C CA . ARG A 1 101 ? -13.706 -7.517 7.486 1.00 95.00 101 ARG A CA 1
ATOM 821 C C . ARG A 1 101 ? -14.580 -7.394 8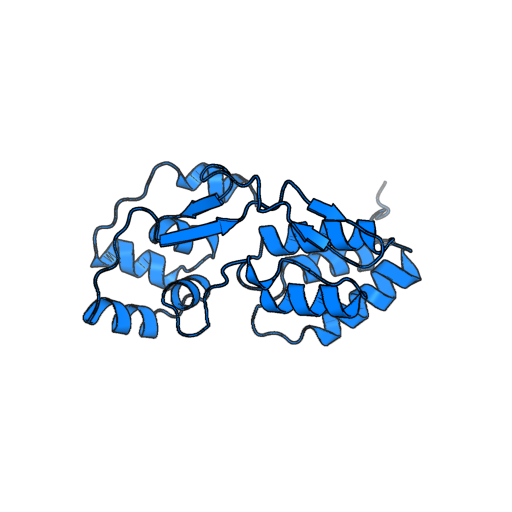.744 1.00 95.00 101 ARG A C 1
ATOM 823 O O . ARG A 1 101 ? -14.122 -7.651 9.858 1.00 95.00 101 ARG A O 1
ATOM 830 N N . ILE A 1 102 ? -15.839 -6.989 8.562 1.00 95.19 102 ILE A N 1
ATOM 831 C CA . ILE A 1 102 ? -16.773 -6.619 9.640 1.00 95.19 102 ILE A CA 1
ATOM 832 C C . ILE A 1 102 ? -16.962 -7.699 10.712 1.00 95.19 102 ILE A C 1
ATOM 834 O O . ILE A 1 102 ? -17.015 -7.372 11.895 1.00 95.19 102 ILE A O 1
ATOM 838 N N . ASP A 1 103 ? -17.037 -8.975 10.342 1.00 95.75 103 ASP A N 1
ATOM 839 C CA . ASP A 1 103 ? -17.281 -10.043 11.319 1.00 95.75 103 ASP A CA 1
ATOM 840 C C . ASP A 1 103 ? -16.092 -10.211 12.271 1.00 95.75 103 ASP A C 1
ATOM 842 O O . ASP A 1 103 ? -16.266 -10.214 13.489 1.00 95.75 103 ASP A O 1
ATOM 846 N N . LYS A 1 104 ? -14.869 -10.213 11.722 1.00 95.56 104 LYS A N 1
ATOM 847 C CA . LYS A 1 104 ? -13.627 -10.214 12.512 1.00 95.56 104 LYS A CA 1
ATOM 848 C C . LYS A 1 104 ? -13.492 -8.949 13.355 1.00 95.56 104 LYS A C 1
ATOM 850 O O . LYS A 1 104 ? -13.025 -9.006 14.488 1.00 95.56 104 LYS A O 1
ATOM 855 N N . PHE A 1 105 ? -13.913 -7.805 12.817 1.00 95.19 105 PHE A N 1
ATOM 856 C CA . PHE A 1 105 ? -13.916 -6.549 13.561 1.00 95.19 105 PHE A CA 1
ATOM 857 C C . PHE A 1 105 ? -14.842 -6.623 14.784 1.00 95.19 105 PHE A C 1
ATOM 859 O O . PHE A 1 105 ? -14.418 -6.284 15.886 1.00 95.19 105 PHE A O 1
ATOM 866 N N . LYS A 1 106 ? -16.080 -7.110 14.610 1.00 93.25 106 LYS A N 1
ATOM 867 C CA . LYS A 1 106 ? -17.058 -7.296 15.697 1.00 93.25 106 LYS A CA 1
ATOM 868 C C . LYS A 1 106 ? -16.549 -8.253 16.772 1.00 93.25 106 LYS A C 1
ATOM 870 O O . LYS A 1 106 ? -16.713 -7.977 17.958 1.00 93.25 106 LYS A O 1
ATOM 875 N N . GLU A 1 107 ? -15.926 -9.354 16.360 1.00 94.62 107 GLU A N 1
ATOM 876 C CA . GLU A 1 107 ? -15.295 -10.300 17.279 1.00 94.62 107 GLU A CA 1
ATOM 877 C C . GLU A 1 107 ? -14.193 -9.614 18.097 1.00 94.62 107 GLU A C 1
ATOM 879 O O . GLU A 1 107 ? -14.218 -9.667 19.327 1.00 94.62 107 GLU A O 1
ATOM 884 N N . TYR A 1 108 ? -13.291 -8.881 17.440 1.00 93.88 108 TYR A N 1
ATOM 885 C CA . TYR A 1 108 ? -12.193 -8.186 18.105 1.00 93.88 108 TYR A CA 1
ATOM 886 C C . TYR A 1 108 ? -12.682 -7.194 19.169 1.00 93.88 108 TYR A C 1
ATOM 888 O O . TYR A 1 108 ? -12.228 -7.245 20.313 1.00 93.88 108 TYR A O 1
ATOM 896 N N . ILE A 1 109 ? -13.632 -6.320 18.827 1.00 91.56 109 ILE A N 1
ATOM 897 C CA . ILE A 1 109 ? -14.128 -5.291 19.758 1.00 91.56 109 ILE A CA 1
ATOM 898 C C . ILE A 1 109 ? -14.993 -5.857 20.892 1.00 91.56 109 ILE A C 1
ATOM 900 O O . ILE A 1 109 ? -15.243 -5.162 21.871 1.00 91.56 109 ILE A O 1
ATOM 904 N N . SER A 1 110 ? -15.467 -7.104 20.780 1.00 90.50 110 SER A N 1
ATOM 905 C CA . SER A 1 110 ? -16.178 -7.767 21.883 1.00 90.50 110 SER A CA 1
ATOM 906 C C . SER A 1 110 ? -15.248 -8.099 23.056 1.00 90.50 110 SER A C 1
ATOM 908 O O . SER A 1 110 ? -15.709 -8.276 24.180 1.00 90.50 110 SER A O 1
ATOM 910 N N . GLN A 1 111 ? -13.939 -8.157 22.789 1.00 91.38 111 GLN A N 1
ATOM 911 C CA . GLN A 1 111 ? -12.894 -8.515 23.749 1.00 91.38 111 GLN A CA 1
ATOM 912 C C . GLN A 1 111 ? -11.895 -7.376 23.999 1.00 91.38 111 GLN A C 1
ATOM 914 O O . GLN A 1 111 ? -11.118 -7.447 24.947 1.00 91.38 111 GLN A O 1
ATOM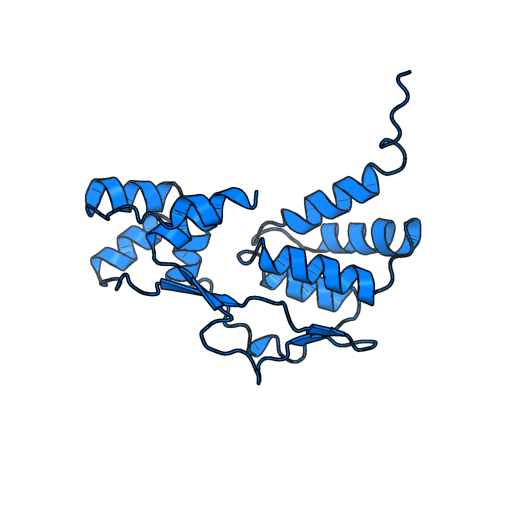 919 N N . ASN A 1 112 ? -11.889 -6.339 23.156 1.00 89.12 112 ASN A N 1
ATOM 920 C CA . ASN A 1 112 ? -10.882 -5.282 23.164 1.00 89.12 112 ASN A CA 1
ATOM 921 C C . ASN A 1 112 ? -11.524 -3.899 23.008 1.00 89.12 112 ASN A C 1
ATOM 923 O O . ASN A 1 112 ? -12.457 -3.715 22.230 1.00 89.12 112 ASN A O 1
ATOM 927 N N . GLU A 1 113 ? -10.957 -2.896 23.674 1.00 84.50 113 GLU A N 1
ATOM 928 C CA . GLU A 1 113 ? -11.309 -1.493 23.449 1.00 84.50 113 GLU A CA 1
ATOM 929 C C . GLU A 1 113 ? -10.360 -0.848 22.430 1.00 84.50 113 GLU A C 1
ATOM 931 O O . GLU A 1 113 ? -9.138 -0.982 22.530 1.00 84.50 113 GLU A O 1
ATOM 936 N N . ILE A 1 114 ? -10.905 -0.088 21.474 1.00 83.19 114 ILE A N 1
ATOM 937 C CA . ILE A 1 114 ? -10.108 0.688 20.513 1.00 83.19 114 ILE A CA 1
ATOM 938 C C . ILE A 1 114 ? -10.075 2.154 20.953 1.00 83.19 114 ILE A C 1
ATOM 940 O O . ILE A 1 114 ? -11.096 2.841 20.963 1.00 83.19 114 ILE A O 1
ATOM 944 N N . LYS A 1 115 ? -8.883 2.660 21.293 1.00 72.94 115 LYS A N 1
ATOM 945 C CA . LYS A 1 115 ? -8.674 4.083 21.607 1.00 72.94 115 LYS A CA 1
ATOM 946 C C . LYS A 1 115 ? -8.631 4.907 20.319 1.00 72.94 115 LYS A C 1
ATOM 948 O O . LYS A 1 115 ? -7.925 4.576 19.373 1.00 72.94 115 LYS A O 1
ATOM 953 N N . ASN A 1 116 ? -9.385 6.002 20.301 1.00 65.38 116 ASN A N 1
ATOM 954 C CA . ASN A 1 116 ? -9.841 6.642 19.066 1.00 65.38 116 ASN A CA 1
ATOM 955 C C . ASN A 1 116 ? -8.887 7.682 18.449 1.00 65.38 116 ASN A C 1
ATOM 957 O O . ASN A 1 116 ? -9.135 8.170 17.349 1.00 65.38 116 ASN A O 1
ATOM 961 N N . GLU A 1 117 ? -7.819 8.074 19.147 1.00 75.12 117 GLU A N 1
ATOM 962 C CA . GLU A 1 117 ? -7.076 9.290 18.784 1.00 75.12 117 GLU A CA 1
ATOM 963 C C . GLU A 1 117 ? -6.126 9.117 17.587 1.00 75.12 117 GLU A C 1
ATOM 965 O O . GLU A 1 117 ? -5.959 10.056 16.809 1.00 75.12 117 GLU A O 1
ATOM 970 N N . LYS A 1 118 ? -5.498 7.943 17.418 1.00 84.56 118 LYS A N 1
ATOM 971 C CA . LYS A 1 118 ? -4.553 7.645 16.320 1.00 84.56 118 LYS A CA 1
ATOM 972 C C . LYS A 1 118 ? -4.573 6.143 15.996 1.00 84.56 118 LYS A C 1
ATOM 974 O O . LYS A 1 118 ? -3.696 5.415 16.452 1.00 84.56 118 LYS A O 1
ATOM 979 N N . PHE A 1 119 ? -5.581 5.693 15.249 1.00 89.06 119 PHE A N 1
ATOM 980 C CA . PHE A 1 119 ? -5.778 4.280 14.903 1.00 89.06 119 PHE A CA 1
ATOM 981 C C . PHE A 1 119 ? -4.765 3.791 13.861 1.00 89.06 119 PHE A C 1
ATOM 983 O O . PHE A 1 119 ? -4.104 2.785 14.075 1.00 89.06 119 PHE A O 1
ATOM 990 N N . LEU A 1 120 ? -4.589 4.536 12.766 1.00 88.75 120 LEU A N 1
ATOM 991 C CA . LEU A 1 120 ? -3.645 4.191 11.703 1.00 88.75 120 LEU A CA 1
ATOM 992 C C . LEU A 1 120 ? -2.735 5.377 11.382 1.00 88.75 120 LEU A C 1
ATOM 994 O O . LEU A 1 120 ? -3.179 6.523 11.350 1.00 88.75 120 LEU A O 1
ATOM 998 N N . LYS A 1 121 ? -1.451 5.111 11.126 1.00 87.25 121 LYS A N 1
ATOM 999 C CA . LYS A 1 121 ? -0.492 6.109 10.635 1.00 87.25 121 LYS A CA 1
ATOM 1000 C C . LYS A 1 121 ? -0.016 5.703 9.244 1.00 87.25 121 LYS A C 1
ATOM 1002 O O . LYS A 1 121 ? 0.685 4.705 9.117 1.00 87.25 121 LYS A O 1
ATOM 1007 N N . ILE A 1 122 ? -0.367 6.490 8.230 1.00 84.25 122 ILE A N 1
ATOM 1008 C CA . ILE A 1 122 ? 0.101 6.290 6.854 1.00 84.25 122 ILE A CA 1
ATOM 1009 C C . ILE A 1 122 ? 1.299 7.218 6.606 1.00 84.25 122 ILE A C 1
ATOM 1011 O O . ILE A 1 122 ? 1.178 8.431 6.810 1.00 84.25 122 ILE A O 1
ATOM 1015 N N . PRO A 1 123 ? 2.456 6.690 6.181 1.00 79.38 123 PRO A N 1
ATOM 1016 C CA . PRO A 1 123 ? 3.633 7.503 5.910 1.00 79.38 123 PRO A CA 1
ATOM 1017 C C . PRO A 1 123 ? 3.444 8.345 4.647 1.00 79.38 123 PRO A C 1
ATOM 1019 O O . PRO A 1 123 ? 3.048 7.832 3.600 1.00 79.38 123 PRO A O 1
ATOM 1022 N N . VAL A 1 124 ? 3.758 9.639 4.727 1.00 78.50 124 VAL A N 1
ATOM 1023 C CA . VAL A 1 124 ? 3.761 10.529 3.563 1.00 78.50 124 VAL A CA 1
ATOM 1024 C C . VAL A 1 124 ? 5.113 10.416 2.856 1.00 78.50 124 VAL A C 1
ATOM 1026 O O . VAL A 1 124 ? 6.155 10.777 3.403 1.00 78.50 124 VAL A O 1
ATOM 1029 N N . LEU A 1 125 ? 5.111 9.919 1.619 1.00 77.75 125 LEU A N 1
ATOM 1030 C CA . LEU A 1 125 ? 6.327 9.572 0.875 1.00 77.75 125 LEU A CA 1
ATOM 1031 C C . LEU A 1 125 ? 6.837 10.735 0.007 1.00 77.75 125 LEU A C 1
ATOM 1033 O O . LE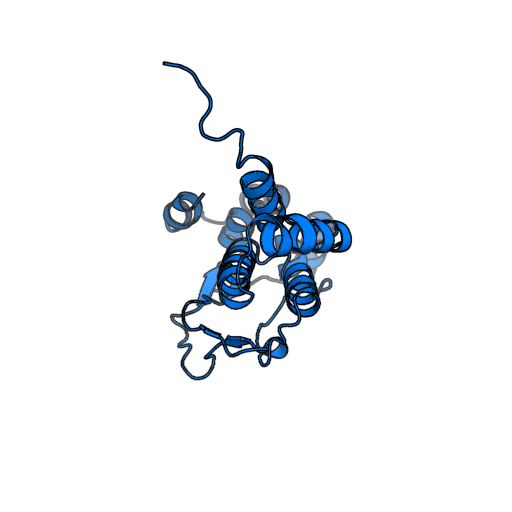U A 1 125 ? 7.034 10.594 -1.197 1.00 77.75 125 LEU A O 1
ATOM 1037 N N . ASN A 1 126 ? 7.053 11.905 0.610 1.00 69.50 126 ASN A N 1
ATOM 1038 C CA . ASN A 1 126 ? 7.449 13.108 -0.138 1.00 69.50 126 ASN A CA 1
ATOM 1039 C C . ASN A 1 126 ? 8.963 13.212 -0.387 1.00 69.50 126 ASN A C 1
ATOM 1041 O O . ASN A 1 126 ? 9.382 13.772 -1.398 1.00 69.50 126 ASN A O 1
ATOM 1045 N N . ASN A 1 127 ? 9.786 12.659 0.509 1.00 72.38 127 ASN A N 1
ATOM 1046 C CA . ASN A 1 127 ? 11.243 12.782 0.454 1.00 72.38 127 ASN A CA 1
ATOM 1047 C C . ASN A 1 127 ? 11.877 11.439 0.080 1.00 72.38 127 ASN A C 1
ATOM 1049 O O . ASN A 1 127 ? 12.144 10.587 0.932 1.00 72.38 127 ASN A O 1
ATOM 1053 N N . ILE A 1 128 ? 12.074 11.241 -1.224 1.00 77.88 128 ILE A N 1
ATOM 1054 C CA . ILE A 1 128 ? 12.546 9.974 -1.787 1.00 77.88 128 ILE A CA 1
ATOM 1055 C C . ILE A 1 128 ? 13.810 10.204 -2.585 1.00 77.88 128 ILE A C 1
ATOM 1057 O O . ILE A 1 128 ? 13.831 10.978 -3.544 1.00 77.88 128 ILE A O 1
ATOM 1061 N N . GLU A 1 129 ? 14.842 9.458 -2.223 1.00 83.81 129 GLU A N 1
ATOM 1062 C CA . GLU A 1 129 ? 16.071 9.381 -2.985 1.00 83.81 129 GLU A CA 1
ATOM 1063 C C . GLU A 1 129 ? 16.017 8.161 -3.913 1.00 83.81 129 GLU A C 1
ATOM 1065 O O . GLU A 1 129 ? 15.853 7.020 -3.475 1.00 83.81 129 GLU A O 1
ATOM 1070 N N . LEU A 1 130 ? 16.141 8.413 -5.218 1.00 83.88 130 LEU A N 1
ATOM 1071 C CA . LEU A 1 130 ? 16.166 7.376 -6.250 1.00 83.88 130 LEU A CA 1
ATOM 1072 C C . LEU A 1 130 ? 17.583 7.228 -6.796 1.00 83.88 130 LEU A C 1
ATOM 1074 O O . LEU A 1 130 ? 18.057 8.068 -7.574 1.00 83.88 130 LEU A O 1
ATOM 1078 N N . LYS A 1 131 ? 18.236 6.128 -6.426 1.00 84.06 131 LYS A N 1
ATOM 1079 C CA . LYS A 1 131 ? 19.513 5.706 -7.010 1.00 84.06 131 LYS A CA 1
ATOM 1080 C C . LYS A 1 131 ? 19.255 4.880 -8.275 1.00 84.06 131 LYS A C 1
ATOM 1082 O O . LYS A 1 131 ? 18.122 4.810 -8.749 1.00 84.06 131 LYS A O 1
ATOM 1087 N N . SER A 1 132 ? 20.308 4.359 -8.907 1.00 79.12 132 SER A N 1
ATOM 1088 C CA . SER A 1 132 ? 20.175 3.559 -10.138 1.00 79.12 132 SER A CA 1
ATOM 1089 C C . SER A 1 132 ? 19.262 2.350 -9.929 1.00 79.12 132 SER A C 1
ATOM 1091 O O . SER A 1 132 ? 18.350 2.141 -10.725 1.00 79.12 132 SER A O 1
ATOM 1093 N N . ASP A 1 133 ? 19.459 1.643 -8.814 1.00 83.50 133 ASP A N 1
ATOM 1094 C CA . ASP A 1 133 ? 18.856 0.327 -8.567 1.00 83.50 133 ASP A CA 1
ATOM 1095 C C . ASP A 1 133 ? 18.217 0.218 -7.176 1.00 83.50 133 ASP A C 1
ATOM 1097 O O . ASP A 1 133 ? 17.769 -0.851 -6.770 1.00 83.50 133 ASP A O 1
ATOM 1101 N N . SER A 1 134 ? 18.157 1.324 -6.429 1.00 86.06 134 SER A N 1
ATOM 1102 C CA . SER A 1 134 ? 17.534 1.340 -5.108 1.00 86.06 134 SER A CA 1
ATOM 1103 C C . SER A 1 134 ? 16.744 2.607 -4.810 1.00 86.06 134 SER A C 1
ATOM 1105 O O . SER A 1 134 ? 16.986 3.687 -5.363 1.00 86.06 134 SER A O 1
ATOM 1107 N N . ILE A 1 135 ? 15.772 2.432 -3.921 1.00 83.50 135 ILE A N 1
ATOM 1108 C CA . ILE A 1 135 ? 14.888 3.453 -3.378 1.00 83.50 135 ILE A CA 1
ATOM 1109 C C . ILE A 1 135 ? 15.200 3.569 -1.892 1.00 83.50 135 ILE A C 1
ATOM 1111 O O . ILE A 1 135 ? 15.088 2.595 -1.142 1.00 83.50 135 ILE A O 1
ATOM 1115 N N . SER A 1 136 ? 15.566 4.775 -1.476 1.00 81.81 136 SER A N 1
ATOM 1116 C CA . SER A 1 136 ? 15.696 5.127 -0.068 1.00 81.81 136 SER A CA 1
ATOM 1117 C C . SER A 1 136 ? 14.643 6.173 0.265 1.00 81.81 136 SER A C 1
ATOM 1119 O O . SER A 1 136 ? 14.584 7.250 -0.331 1.00 81.81 136 SER A O 1
ATOM 1121 N N . PHE A 1 137 ? 13.798 5.846 1.232 1.00 74.19 137 PHE A N 1
ATOM 1122 C CA . PHE A 1 137 ? 12.894 6.809 1.838 1.00 74.19 137 PHE A CA 1
ATOM 1123 C C . PHE A 1 137 ? 13.695 7.501 2.937 1.00 74.19 137 PHE A C 1
ATOM 1125 O O . PHE A 1 137 ? 14.250 6.822 3.802 1.00 74.19 137 PHE A O 1
ATOM 1132 N N . SER A 1 138 ? 13.816 8.830 2.920 1.00 64.44 138 SER A N 1
ATOM 1133 C CA . SER A 1 138 ? 14.612 9.538 3.930 1.00 64.44 138 SER A CA 1
ATOM 1134 C C . SER A 1 138 ? 13.870 9.575 5.279 1.00 64.44 138 SER A C 1
ATOM 1136 O O . SER A 1 138 ? 13.396 10.617 5.729 1.00 64.44 138 SER A O 1
ATOM 1138 N N . TYR A 1 139 ? 13.748 8.419 5.933 1.00 54.31 139 TYR A N 1
ATOM 1139 C CA . TYR A 1 139 ? 13.032 8.241 7.197 1.00 54.31 139 TYR A CA 1
ATOM 1140 C C . TYR A 1 139 ? 13.660 9.020 8.351 1.00 54.31 139 TYR A C 1
ATOM 1142 O O . TYR A 1 139 ? 12.954 9.424 9.269 1.00 54.31 139 TYR A O 1
ATOM 1150 N N . TYR A 1 140 ? 14.972 9.274 8.300 1.00 47.12 140 TYR A N 1
ATOM 1151 C CA . TYR A 1 140 ? 15.716 9.952 9.369 1.00 47.12 140 TYR A CA 1
ATOM 1152 C C . TYR A 1 140 ? 15.331 11.430 9.573 1.00 47.12 140 TYR A C 1
ATOM 1154 O O . TYR A 1 140 ? 15.741 12.023 10.566 1.00 47.12 140 TYR A O 1
ATOM 1162 N N . HIS A 1 141 ? 14.506 12.006 8.690 1.00 49.69 141 HIS A N 1
ATOM 1163 C CA . HIS A 1 141 ? 13.945 13.352 8.847 1.00 49.69 141 HIS A CA 1
ATOM 1164 C C . HIS A 1 141 ? 12.412 13.385 8.923 1.00 49.69 141 HIS A C 1
ATOM 1166 O O . HIS A 1 141 ? 11.850 14.476 8.960 1.00 49.69 141 HIS A O 1
ATOM 1172 N N . MET A 1 142 ? 11.728 12.232 8.966 1.00 52.62 142 MET A N 1
ATOM 1173 C CA . MET A 1 142 ? 10.275 12.217 9.152 1.00 52.62 142 MET A CA 1
ATOM 1174 C C . MET A 1 142 ? 9.944 12.598 10.593 1.00 52.62 142 MET A C 1
ATOM 1176 O O . MET A 1 142 ? 10.087 11.810 11.528 1.00 52.62 142 MET A O 1
ATOM 1180 N N . SER A 1 143 ? 9.500 13.833 10.773 1.00 53.59 143 SER A N 1
ATOM 1181 C CA . SER A 1 143 ? 8.889 14.276 12.018 1.00 53.59 143 SER A CA 1
ATOM 1182 C C . SER A 1 143 ? 7.513 13.612 12.182 1.00 53.59 143 SER A C 1
ATOM 1184 O O . SER A 1 143 ? 6.924 13.129 11.214 1.00 53.59 143 SER A O 1
ATOM 1186 N N . GLU A 1 144 ? 6.923 13.618 13.385 1.00 54.72 144 GLU A N 1
ATOM 1187 C CA . GLU A 1 144 ? 5.525 13.172 13.562 1.00 54.72 144 GLU A CA 1
ATOM 1188 C C . GLU A 1 144 ? 4.529 13.899 12.629 1.00 54.72 144 GLU A C 1
ATOM 1190 O O . GLU A 1 144 ? 3.435 13.380 12.408 1.00 54.72 144 GLU A O 1
ATOM 1195 N N . LYS A 1 145 ? 4.901 15.056 12.051 1.00 56.75 145 LYS A N 1
ATOM 1196 C CA . LYS A 1 145 ? 4.096 15.798 11.068 1.00 56.75 145 LYS A CA 1
ATOM 1197 C C . LYS A 1 145 ? 4.032 15.146 9.682 1.00 56.75 145 LYS A C 1
ATOM 1199 O O . LYS A 1 145 ? 3.149 15.509 8.914 1.00 56.75 145 LYS A O 1
ATOM 1204 N N . ASP A 1 146 ? 4.906 14.188 9.374 1.00 67.31 146 ASP A N 1
ATOM 1205 C CA . ASP A 1 146 ? 5.010 13.567 8.043 1.00 67.31 146 ASP A CA 1
ATOM 1206 C C . ASP A 1 146 ? 4.212 12.258 7.921 1.00 67.31 146 ASP A C 1
ATOM 1208 O O . ASP A 1 146 ? 4.356 11.508 6.958 1.00 67.31 146 ASP A O 1
ATOM 1212 N N . ASN A 1 147 ? 3.355 11.962 8.901 1.00 75.38 147 ASN A N 1
ATOM 1213 C CA . ASN A 1 147 ? 2.425 10.842 8.840 1.00 75.38 147 ASN A CA 1
ATOM 1214 C C . ASN A 1 147 ? 0.987 11.355 8.838 1.00 75.38 147 ASN A C 1
ATOM 1216 O O . ASN A 1 147 ? 0.600 12.180 9.669 1.00 75.38 147 ASN A O 1
ATOM 1220 N N . LEU A 1 148 ? 0.169 10.795 7.954 1.00 82.56 148 LEU A N 1
ATOM 1221 C CA . LEU A 1 148 ? -1.275 10.934 8.020 1.00 82.56 148 LEU A CA 1
ATOM 1222 C C . LEU A 1 148 ? -1.783 10.026 9.146 1.00 82.56 148 LEU A C 1
ATOM 1224 O O . LEU A 1 148 ? -1.897 8.813 8.982 1.00 82.56 148 LEU A O 1
ATOM 1228 N N . ALA A 1 149 ? -2.027 10.614 10.317 1.00 87.00 149 ALA A N 1
ATOM 1229 C CA . ALA A 1 149 ? -2.652 9.927 11.440 1.00 87.00 149 ALA A CA 1
ATOM 1230 C C . ALA A 1 149 ? -4.177 9.978 11.288 1.00 87.00 149 ALA A C 1
ATOM 1232 O O . ALA A 1 149 ? -4.760 11.062 11.274 1.00 87.00 149 ALA A O 1
ATOM 1233 N N . LEU A 1 150 ? -4.796 8.806 11.185 1.00 88.12 150 LEU A N 1
ATOM 1234 C CA . LEU A 1 150 ? -6.230 8.618 11.020 1.00 88.12 150 LEU A CA 1
ATOM 1235 C C . LEU A 1 150 ? -6.818 8.023 12.301 1.00 88.12 150 LEU A C 1
ATOM 1237 O O . LEU A 1 150 ? -6.281 7.064 12.862 1.00 88.12 150 LEU A O 1
ATOM 1241 N N . SER A 1 151 ? -7.943 8.568 12.756 1.00 90.25 151 SER A N 1
ATOM 1242 C CA . SER A 1 151 ? -8.831 7.882 13.703 1.00 90.25 151 SER A CA 1
ATOM 1243 C C . SER A 1 151 ? -9.479 6.653 13.053 1.00 90.25 151 SER A C 1
ATOM 1245 O O . SER A 1 151 ? -9.379 6.440 11.841 1.00 90.25 151 SER A O 1
ATOM 1247 N N . LEU A 1 152 ? -10.174 5.831 13.842 1.00 91.12 152 LEU A N 1
ATOM 1248 C CA . LEU A 1 152 ? -10.837 4.630 13.329 1.00 91.12 152 LEU A CA 1
ATOM 1249 C C . LEU A 1 152 ? -11.886 4.963 12.251 1.00 91.12 152 LEU A C 1
ATOM 1251 O O . LEU A 1 152 ? -11.895 4.337 11.192 1.00 91.12 152 LEU A O 1
ATOM 1255 N N . ILE A 1 153 ? -12.727 5.983 12.474 1.00 89.00 153 ILE A N 1
ATOM 1256 C CA . ILE A 1 153 ? -13.733 6.393 11.477 1.00 89.00 153 ILE A CA 1
ATOM 1257 C C . ILE A 1 153 ? -13.053 6.930 10.215 1.00 89.00 153 ILE A C 1
ATOM 1259 O O . ILE A 1 153 ? -13.457 6.583 9.109 1.00 89.00 153 ILE A O 1
ATOM 1263 N N . GLU A 1 154 ? -12.029 7.776 10.365 1.00 88.94 154 GLU A N 1
ATOM 1264 C CA . GLU A 1 154 ? -11.294 8.336 9.222 1.00 88.94 154 GLU A CA 1
ATOM 1265 C C . GLU A 1 154 ? -10.599 7.238 8.418 1.00 88.94 154 GLU A C 1
ATOM 1267 O O . GLU A 1 154 ? -10.582 7.304 7.196 1.00 88.94 154 GLU A O 1
ATOM 1272 N N . THR A 1 155 ? -10.108 6.192 9.084 1.00 91.06 155 THR A N 1
ATOM 1273 C CA . THR A 1 155 ? -9.556 5.005 8.422 1.00 91.06 155 THR A CA 1
ATOM 1274 C C . THR A 1 155 ? -10.633 4.295 7.605 1.00 91.06 155 THR A C 1
ATOM 1276 O O . THR A 1 155 ? -10.413 4.008 6.432 1.00 91.06 155 THR A O 1
ATOM 1279 N N . CYS A 1 156 ? -11.825 4.082 8.171 1.00 92.25 156 CYS A N 1
ATOM 1280 C CA . CYS A 1 156 ? -12.929 3.474 7.426 1.00 92.25 156 CYS A CA 1
ATOM 1281 C C . CYS A 1 156 ? -13.326 4.318 6.203 1.00 92.25 156 CYS A C 1
ATOM 1283 O O . CYS A 1 156 ? -13.531 3.776 5.124 1.00 92.25 156 CYS A O 1
ATOM 1285 N N . ALA A 1 157 ? -13.401 5.644 6.349 1.00 90.12 157 ALA A N 1
ATOM 1286 C CA . ALA A 1 157 ? -13.723 6.542 5.241 1.00 90.12 157 ALA A CA 1
ATOM 1287 C C . ALA A 1 157 ? -12.626 6.562 4.164 1.00 90.12 157 ALA A C 1
ATOM 1289 O O . ALA A 1 157 ? -12.938 6.579 2.978 1.00 90.12 157 ALA A O 1
ATOM 1290 N N . TYR A 1 158 ? -11.355 6.530 4.572 1.00 88.94 158 TYR A N 1
ATOM 1291 C CA . TYR A 1 158 ? -10.211 6.533 3.663 1.00 88.94 158 TYR A CA 1
ATOM 1292 C C . TYR A 1 158 ? -10.153 5.264 2.802 1.00 88.94 158 TYR A C 1
ATOM 1294 O O . TYR A 1 158 ? -9.934 5.358 1.598 1.00 88.94 158 TYR A O 1
ATOM 1302 N N . PHE A 1 159 ? -10.371 4.086 3.399 1.00 90.12 159 PHE A N 1
ATOM 1303 C CA . PHE A 1 159 ? -10.298 2.797 2.694 1.00 90.12 159 PHE A CA 1
ATOM 1304 C C . PHE A 1 159 ? -11.638 2.314 2.121 1.00 90.12 159 PHE A C 1
ATOM 1306 O O . PHE A 1 159 ? -11.679 1.281 1.459 1.00 90.12 159 PHE A O 1
ATOM 1313 N N . GLY A 1 160 ? -12.735 3.041 2.354 1.00 90.75 160 GLY A N 1
ATOM 1314 C CA . GLY A 1 160 ? -14.065 2.625 1.906 1.00 90.75 160 GLY A CA 1
ATOM 1315 C C . GLY A 1 160 ? -14.626 1.430 2.685 1.00 90.75 160 GLY A C 1
ATOM 1316 O O . GLY A 1 160 ? -15.384 0.635 2.132 1.00 90.75 160 GLY A O 1
ATOM 1317 N N . SER A 1 161 ? -14.281 1.298 3.967 1.00 94.19 161 SER A N 1
ATOM 1318 C CA . SER A 1 161 ? -14.749 0.230 4.862 1.00 94.19 161 SER A CA 1
ATOM 1319 C C . SER A 1 161 ? -16.160 0.514 5.370 1.00 94.19 161 SER A C 1
ATOM 1321 O O . SER A 1 161 ? -16.385 0.852 6.536 1.00 94.19 161 SER A O 1
ATOM 1323 N N . VAL A 1 162 ? -17.116 0.472 4.445 1.00 93.38 162 VAL A N 1
ATOM 1324 C CA . VAL A 1 162 ? -18.488 0.949 4.635 1.00 93.38 162 VAL A CA 1
ATOM 1325 C C . VAL A 1 162 ? -19.224 0.151 5.712 1.00 93.38 162 VAL A C 1
ATOM 1327 O O . VAL A 1 162 ? -19.958 0.743 6.506 1.00 93.38 162 VAL A O 1
ATOM 1330 N N . ASN A 1 163 ? -19.012 -1.165 5.801 1.00 95.19 163 ASN A N 1
ATOM 1331 C CA . ASN A 1 163 ? -19.717 -1.992 6.780 1.00 95.19 163 ASN A CA 1
ATOM 1332 C C . ASN A 1 163 ? -19.265 -1.680 8.211 1.00 95.19 163 ASN A C 1
ATOM 1334 O O . ASN A 1 163 ? -20.100 -1.527 9.108 1.00 95.19 163 ASN A O 1
ATOM 1338 N N . ILE A 1 164 ? -17.955 -1.533 8.424 1.00 94.12 164 ILE A N 1
ATOM 1339 C CA . ILE A 1 164 ? -17.399 -1.126 9.722 1.00 94.12 164 ILE A CA 1
ATOM 1340 C C . ILE A 1 164 ? -17.785 0.319 10.049 1.00 94.12 164 ILE A C 1
ATOM 1342 O O . ILE A 1 164 ? -18.207 0.598 11.172 1.00 94.12 164 ILE A O 1
ATOM 1346 N N . PHE A 1 165 ? -17.728 1.226 9.071 1.00 92.62 165 PHE A N 1
ATOM 1347 C CA . PHE A 1 165 ? -18.153 2.616 9.240 1.00 92.62 165 PHE A CA 1
ATOM 1348 C C . PHE A 1 165 ? -19.604 2.716 9.729 1.00 92.62 165 PHE A C 1
ATOM 1350 O O . PHE A 1 165 ? -19.876 3.369 10.740 1.00 92.62 165 PHE A O 1
ATOM 1357 N N . PHE A 1 166 ? -20.536 2.035 9.051 1.00 90.88 166 PHE A N 1
ATOM 1358 C CA . PHE A 1 166 ? -21.944 2.032 9.446 1.00 90.88 166 PHE A CA 1
ATOM 1359 C C . PHE A 1 166 ? -22.142 1.434 10.830 1.00 90.88 166 PHE A C 1
ATOM 1361 O O . PHE A 1 166 ? -22.857 2.022 11.640 1.00 90.88 166 PHE A O 1
ATOM 1368 N N . PHE A 1 167 ? -21.477 0.315 11.120 1.00 91.38 167 PHE A N 1
ATOM 1369 C CA . PHE A 1 167 ? -21.541 -0.315 12.430 1.00 91.38 167 PHE A CA 1
ATOM 1370 C C . PHE A 1 167 ? -21.109 0.646 13.548 1.00 91.38 167 PHE A C 1
ATOM 1372 O O . PHE A 1 167 ? -21.808 0.760 14.555 1.00 91.38 167 PHE A O 1
ATOM 1379 N N . LEU A 1 168 ? -20.004 1.377 13.378 1.00 88.75 168 LEU A N 1
ATOM 1380 C CA . LEU A 1 168 ? -19.505 2.323 14.383 1.00 88.75 168 LEU A CA 1
ATOM 1381 C C . LEU A 1 168 ? -20.481 3.477 14.641 1.00 88.75 168 LEU A C 1
ATOM 1383 O O . LEU A 1 168 ? -20.706 3.862 15.791 1.00 88.75 168 LEU A O 1
ATOM 1387 N N . ILE A 1 169 ? -21.102 4.009 13.590 1.00 85.62 169 ILE A N 1
ATOM 1388 C CA . ILE A 1 169 ? -22.078 5.095 13.726 1.00 85.62 169 ILE A CA 1
ATOM 1389 C C . ILE A 1 169 ? -23.365 4.591 14.384 1.00 85.62 169 ILE A C 1
ATOM 1391 O O . ILE A 1 169 ? -23.877 5.232 15.302 1.00 85.62 169 ILE A O 1
ATOM 1395 N N . SER A 1 170 ? -23.885 3.444 13.941 1.00 82.69 170 SER A N 1
ATOM 1396 C CA . SER A 1 170 ? -25.192 2.946 14.373 1.00 82.69 170 SER A CA 1
ATOM 1397 C C . SER A 1 170 ? -25.174 2.342 15.776 1.00 82.69 170 SER A C 1
ATOM 1399 O O . SER A 1 170 ? -26.159 2.460 16.500 1.00 82.69 170 SER A O 1
ATOM 1401 N N . SER A 1 171 ? -24.080 1.679 16.162 1.00 75.12 171 SER A N 1
ATOM 1402 C CA . SER A 1 171 ? -24.001 0.931 17.423 1.00 75.12 171 SER A CA 1
ATOM 1403 C C . SER A 1 171 ? -23.221 1.652 18.521 1.00 75.12 171 SER A C 1
ATOM 1405 O O . SER A 1 171 ? -23.523 1.464 19.697 1.00 75.12 171 SER A O 1
ATOM 1407 N N . GLN A 1 172 ? -22.244 2.493 18.164 1.00 66.06 172 GLN A N 1
ATOM 1408 C CA . GLN A 1 172 ? -21.266 3.024 19.121 1.00 66.06 172 GLN A CA 1
ATOM 1409 C C . GLN A 1 172 ? -21.315 4.558 19.277 1.00 66.06 172 GLN A C 1
ATOM 1411 O O . GLN A 1 172 ? -20.510 5.122 20.013 1.00 66.06 172 GLN A O 1
ATOM 1416 N N . LYS A 1 173 ? -22.268 5.250 18.626 1.00 65.62 173 LYS A N 1
ATOM 1417 C CA . LYS A 1 173 ? -22.460 6.721 18.694 1.00 65.62 173 LYS A CA 1
ATOM 1418 C C . LYS A 1 173 ? -21.182 7.527 18.412 1.00 65.62 173 LYS A C 1
ATOM 1420 O O . LYS A 1 173 ? -20.971 8.600 18.977 1.00 65.62 173 LYS A O 1
ATOM 1425 N N . TYR A 1 174 ? -20.325 7.012 17.539 1.00 67.12 174 TYR A N 1
ATOM 1426 C CA . TYR A 1 174 ? -19.095 7.684 17.142 1.00 67.12 174 TYR A CA 1
ATOM 1427 C C . TYR A 1 174 ? -19.404 9.021 16.439 1.00 67.12 174 TYR A C 1
ATOM 1429 O O . TYR A 1 174 ? -20.246 9.083 15.541 1.00 67.12 174 TYR A O 1
ATOM 1437 N N . THR A 1 175 ? -18.732 10.105 16.840 1.00 63.44 175 THR A N 1
ATOM 1438 C CA . THR A 1 175 ? -18.925 11.441 16.256 1.00 63.44 175 THR A CA 1
ATOM 1439 C C . THR A 1 175 ? -18.092 11.625 14.991 1.00 63.44 175 THR A C 1
ATOM 1441 O O . THR A 1 175 ? -16.879 11.427 14.977 1.00 63.44 175 THR A O 1
ATOM 1444 N N . ILE A 1 176 ? -18.747 12.049 13.908 1.00 63.91 176 ILE A N 1
ATOM 1445 C CA . ILE A 1 176 ? -18.081 12.360 12.640 1.00 63.91 176 ILE A CA 1
ATOM 1446 C C . ILE A 1 176 ? -17.274 13.654 12.818 1.00 63.91 176 ILE A C 1
ATOM 1448 O O . ILE A 1 176 ? -17.825 14.717 13.104 1.00 63.91 176 ILE A O 1
ATOM 1452 N N . SER A 1 177 ? -15.954 13.567 12.653 1.00 58.31 177 SER A N 1
ATOM 1453 C CA . SER A 1 177 ? -15.047 14.715 12.736 1.00 58.31 177 SER A CA 1
ATOM 1454 C C . SER A 1 177 ? -15.120 15.575 11.460 1.00 58.31 177 SER A C 1
ATOM 1456 O O . SER A 1 177 ? -15.202 15.064 10.342 1.00 58.31 177 SER A O 1
ATOM 1458 N N . LYS A 1 178 ? -15.030 16.907 11.610 1.00 55.22 178 LYS A N 1
ATOM 1459 C CA . LYS A 1 178 ? -15.014 17.886 10.501 1.00 55.22 178 LYS A CA 1
ATOM 1460 C C . LYS A 1 178 ? -13.800 17.770 9.558 1.00 55.22 178 LYS A C 1
ATOM 1462 O O . LYS A 1 178 ? -13.785 18.483 8.563 1.00 55.22 178 LYS A O 1
ATOM 1467 N N . LYS A 1 179 ? -12.794 16.923 9.834 1.00 56.53 179 LYS A N 1
ATOM 1468 C CA . LYS A 1 179 ? -11.626 16.696 8.945 1.00 56.53 179 LYS A CA 1
ATOM 1469 C C . LYS A 1 179 ? -11.924 15.798 7.737 1.00 56.53 179 LYS A C 1
ATOM 1471 O O . LYS A 1 179 ? -11.149 15.786 6.782 1.00 56.53 179 LYS A O 1
ATOM 1476 N N . MET A 1 180 ? -13.055 15.096 7.751 1.00 51.59 180 MET A N 1
ATOM 1477 C CA . MET A 1 180 ? -13.504 14.213 6.669 1.00 51.59 180 MET A CA 1
ATOM 1478 C C . MET A 1 180 ? -13.541 14.846 5.258 1.00 51.59 180 MET A C 1
ATOM 1480 O O . MET A 1 180 ? -13.097 14.181 4.322 1.00 51.59 180 MET A O 1
ATOM 1484 N N . PRO A 1 181 ? -13.986 16.109 5.048 1.00 40.00 181 PRO A N 1
ATOM 1485 C CA . PRO A 1 181 ? -14.090 16.679 3.704 1.00 40.00 181 PRO A CA 1
ATOM 1486 C C . PRO A 1 181 ? -12.729 16.804 3.015 1.00 40.00 181 PRO A C 1
ATOM 1488 O O . PRO A 1 181 ? -12.619 16.523 1.831 1.00 40.00 181 PRO A O 1
ATOM 1491 N N . SER A 1 182 ? -11.665 17.154 3.746 1.00 43.22 182 SER A N 1
ATOM 1492 C CA . SER A 1 182 ? -10.328 17.326 3.156 1.00 43.22 182 SER A CA 1
ATOM 1493 C C . SER A 1 182 ? -9.663 16.022 2.699 1.00 43.22 182 SER A C 1
ATOM 1495 O O . SER A 1 182 ? -8.776 16.074 1.854 1.00 43.22 182 SER A O 1
ATOM 1497 N N . ILE A 1 183 ? -10.075 14.865 3.231 1.00 48.22 183 ILE A N 1
ATOM 1498 C CA . ILE A 1 183 ? -9.548 13.554 2.813 1.00 48.22 183 ILE A CA 1
ATOM 1499 C C . ILE A 1 183 ? -10.262 13.068 1.540 1.00 48.22 183 ILE A C 1
ATOM 1501 O O . ILE A 1 183 ? -9.629 12.477 0.670 1.00 48.22 183 ILE A O 1
ATOM 1505 N N . LEU A 1 184 ? -11.556 13.376 1.401 1.00 42.94 184 LEU A N 1
ATOM 1506 C CA . LEU A 1 184 ? -12.385 12.984 0.255 1.00 42.94 184 LEU A CA 1
ATOM 1507 C C . LEU A 1 184 ? -12.204 13.878 -0.988 1.00 42.94 184 LEU A C 1
ATOM 1509 O O . LEU A 1 184 ? -12.607 13.477 -2.071 1.00 42.94 184 LEU A O 1
ATOM 1513 N N . ILE A 1 185 ? -11.584 15.059 -0.865 1.00 37.91 185 ILE A N 1
ATOM 1514 C CA . ILE A 1 185 ? -11.356 15.995 -1.991 1.00 37.91 185 ILE A CA 1
ATOM 1515 C C . ILE A 1 185 ? -10.166 15.583 -2.892 1.00 37.91 185 ILE A C 1
ATOM 1517 O O . ILE A 1 185 ? -9.962 16.175 -3.945 1.00 37.91 185 ILE A O 1
ATOM 1521 N N . ASN A 1 186 ? -9.395 14.551 -2.530 1.00 36.66 186 ASN A N 1
ATOM 1522 C CA . ASN A 1 186 ? -8.260 14.074 -3.339 1.00 36.66 186 ASN A CA 1
ATOM 1523 C C . ASN A 1 186 ? -8.588 12.876 -4.261 1.00 36.66 186 ASN A C 1
ATOM 1525 O O . ASN A 1 186 ? -7.654 12.197 -4.691 1.00 36.66 186 ASN A O 1
ATOM 1529 N N . TRP A 1 187 ? -9.871 12.614 -4.537 1.00 36.59 187 TRP A N 1
ATOM 1530 C CA . TRP A 1 187 ? -10.339 11.590 -5.485 1.00 36.59 187 TRP A CA 1
ATOM 1531 C C . TRP A 1 187 ? -10.700 12.201 -6.839 1.00 36.59 187 TRP A C 1
ATOM 1533 O O . TRP A 1 187 ? -11.385 13.249 -6.842 1.00 36.59 187 TRP A O 1
#

Foldseek 3Di:
DDDDPCVVCVLVVVLLVCLLPPDLPDDLVVNLVSCVVPVCPPVNDALVNVLVSLVVSCLLPVLNVVSSCVSLVSSQEHEPCSVVQPRDDCPHLLNCLLVLVPVVNVVDVVPDDDDFDFRDWRAQQPAWDDDNRYIYRPPVPDDPVRIDGHGSLRSCLSNVSPNVNCCCVVPVVDDDDPCNVVSVVVD

Organism: Trichomonas vaginalis (strain ATCC PRA-98 / G3) (NCBI:txid412133)

Secondary structure (DSSP, 8-state):
----TTGGGHHHHHHHHHHHT--TTS-SHHHHHHIIIIIIIIS---HHHHHHHHHHHHHH-GGGHHHHHHHHHHTT-EETTGGGS-PPPTTSHHHHHHTT-HHHHHHHHHH----SS-SEEEE----EEE-SSEEEE-GGG--GGGEEEE-HHHHHHHHT-HHHHHHHHHHH-PPPPTTHHHHHTT-

Radius of gyration: 18.74 Å; chains: 1; bounding box: 45×30×58 Å